Protein AF-0000000084526657 (afdb_homodimer)

Structure (mmCIF, N/CA/C/O backbone):
data_AF-0000000084526657-model_v1
#
loop_
_entity.id
_entity.type
_entity.pdbx_description
1 polymer 'Membrane-bound lysozyme-inhibitor of c-type lysozyme'
#
loop_
_atom_site.group_PDB
_atom_site.id
_atom_site.type_symbol
_atom_site.label_atom_id
_atom_site.label_alt_id
_atom_site.label_comp_id
_atom_site.label_asym_id
_atom_site.label_entity_id
_atom_site.label_seq_id
_atom_site.pdbx_PDB_ins_code
_atom_site.Cartn_x
_atom_site.Cartn_y
_atom_site.Cartn_z
_atom_site.occupancy
_atom_site.B_iso_or_equiv
_atom_site.auth_seq_id
_atom_site.auth_comp_id
_atom_site.auth_asym_id
_atom_site.auth_atom_id
_atom_site.pdbx_PDB_model_num
ATOM 1 N N . MET A 1 1 ? -8.375 105.25 64.312 1 36.25 1 MET A N 1
ATOM 2 C CA . MET A 1 1 ? -9.258 104.75 63.312 1 36.25 1 MET A CA 1
ATOM 3 C C . MET A 1 1 ? -8.703 103.438 62.688 1 36.25 1 MET A C 1
ATOM 5 O O . MET A 1 1 ? -7.75 103.5 61.938 1 36.25 1 MET A O 1
ATOM 9 N N . THR A 1 2 ? -8.5 102.438 63.562 1 48.09 2 THR A N 1
ATOM 10 C CA . THR A 1 2 ? -7.922 101.125 63.344 1 48.09 2 THR A CA 1
ATOM 11 C C . THR A 1 2 ? -8.727 100.375 62.312 1 48.09 2 THR A C 1
ATOM 13 O O . THR A 1 2 ? -9.953 100.312 62.344 1 48.09 2 THR A O 1
ATOM 16 N N . PRO A 1 3 ? -8.258 100.375 60.938 1 47.69 3 PRO A N 1
ATOM 17 C CA . PRO A 1 3 ? -8.953 99.812 59.812 1 47.69 3 PRO A CA 1
ATOM 18 C C . PRO A 1 3 ? -9.375 98.312 60.031 1 47.69 3 PRO A C 1
ATOM 20 O O . PRO A 1 3 ? -8.609 97.562 60.594 1 47.69 3 PRO A O 1
ATOM 23 N N . VAL A 1 4 ? -10.68 98.188 60.406 1 45.31 4 VAL A N 1
ATOM 24 C CA . VAL A 1 4 ? -11.359 96.875 60.625 1 45.31 4 VAL A CA 1
ATOM 25 C C . VAL A 1 4 ? -11.117 96 59.438 1 45.31 4 VAL A C 1
ATOM 27 O O . VAL A 1 4 ? -10.797 96.438 58.344 1 45.31 4 VAL A O 1
ATOM 30 N N . THR A 1 5 ? -11.438 94.688 59.594 1 43.91 5 THR A N 1
ATOM 31 C CA . THR A 1 5 ? -11.203 93.312 59.375 1 43.91 5 THR A CA 1
ATOM 32 C C . THR A 1 5 ? -11.906 92.812 58.125 1 43.91 5 THR A C 1
ATOM 34 O O . THR A 1 5 ? -11.93 91.625 57.812 1 43.91 5 THR A O 1
ATOM 37 N N . THR A 1 6 ? -12.344 93.75 57.125 1 45.47 6 THR A N 1
ATOM 38 C CA . THR A 1 6 ? -13.414 93 56.438 1 45.47 6 THR A CA 1
ATOM 39 C C . THR A 1 6 ? -12.867 91.812 55.688 1 45.47 6 THR A C 1
ATOM 41 O O . THR A 1 6 ? -12.008 91.938 54.812 1 45.47 6 THR A O 1
ATOM 44 N N . SER A 1 7 ? -12.758 90.625 56.375 1 41.41 7 SER A N 1
ATOM 45 C CA . SER A 1 7 ? -12.242 89.312 55.812 1 41.41 7 SER A CA 1
ATOM 46 C C . SER A 1 7 ? -13.141 88.812 54.688 1 41.41 7 SER A C 1
ATOM 48 O O . SER A 1 7 ? -14.328 88.562 54.906 1 41.41 7 SER A O 1
ATOM 50 N N . THR A 1 8 ? -12.93 89.375 53.469 1 39.84 8 THR A N 1
ATOM 51 C CA . THR A 1 8 ? -13.734 89 52.312 1 39.84 8 THR A CA 1
ATOM 52 C C . THR A 1 8 ? -13.703 87.5 52.094 1 39.84 8 THR A C 1
ATOM 54 O O . THR A 1 8 ? -12.633 86.938 51.938 1 39.84 8 THR A O 1
ATOM 57 N N . LEU A 1 9 ? -14.711 86.812 52.625 1 39.19 9 LEU A N 1
ATOM 58 C CA . LEU A 1 9 ? -14.945 85.375 52.5 1 39.19 9 LEU A CA 1
ATOM 59 C C . LEU A 1 9 ? -15.078 84.938 51.031 1 39.19 9 LEU A C 1
ATOM 61 O O . LEU A 1 9 ? -15.992 85.438 50.344 1 39.19 9 LEU A O 1
ATOM 65 N N . ALA A 1 10 ? -13.898 84.75 50.312 1 39.25 10 ALA A N 1
ATOM 66 C CA . ALA A 1 10 ? -13.859 84.312 48.938 1 39.25 10 ALA A CA 1
ATOM 67 C C . ALA A 1 10 ? -14.719 83.062 48.719 1 39.25 10 ALA A C 1
ATOM 69 O O . ALA A 1 10 ? -14.578 82.062 49.438 1 39.25 10 ALA A O 1
ATOM 70 N N . VAL A 1 11 ? -15.992 83.188 48.219 1 36.19 11 VAL A N 1
ATOM 71 C CA . VAL A 1 11 ? -16.984 82.188 47.844 1 36.19 11 VAL A CA 1
ATOM 72 C C . VAL A 1 11 ? -16.391 81.25 46.781 1 36.19 11 VAL A C 1
ATOM 74 O O . VAL A 1 11 ? -15.984 81.75 45.719 1 36.19 11 VAL A O 1
ATOM 77 N N . LEU A 1 12 ? -15.711 80.125 47.188 1 38.44 12 LEU A N 1
ATOM 78 C CA . LEU A 1 12 ? -15.148 79.125 46.344 1 38.44 12 LEU A CA 1
ATOM 79 C C . LEU A 1 12 ? -16.234 78.375 45.562 1 38.44 12 LEU A C 1
ATOM 81 O O . LEU A 1 12 ? -17.141 77.812 46.125 1 38.44 12 LEU A O 1
ATOM 85 N N . SER A 1 13 ? -16.75 79 44.438 1 33.78 13 SER A N 1
ATOM 86 C CA . SER A 1 13 ? -17.75 78.375 43.594 1 33.78 13 SER A CA 1
ATOM 87 C C . SER A 1 13 ? -17.281 77 43.125 1 33.78 13 SER A C 1
ATOM 89 O O . SER A 1 13 ? -16.219 76.875 42.5 1 33.78 13 SER A O 1
ATOM 91 N N . LEU A 1 14 ? -17.656 75.938 43.844 1 36.03 14 LEU A N 1
ATOM 92 C CA . LEU A 1 14 ? -17.438 74.5 43.531 1 36.03 14 LEU A CA 1
ATOM 93 C C . LEU A 1 14 ? -18.156 74.125 42.25 1 36.03 14 LEU A C 1
ATOM 95 O O . LEU A 1 14 ? -19.391 74.062 42.219 1 36.03 14 LEU A O 1
ATOM 99 N N . LEU A 1 15 ? -17.891 74.812 41.062 1 35.28 15 LEU A N 1
ATOM 100 C CA . LEU A 1 15 ? -18.609 74.375 39.875 1 35.28 15 LEU A CA 1
ATOM 101 C C . LEU A 1 15 ? -18.438 72.875 39.656 1 35.28 15 LEU A C 1
ATOM 103 O O . LEU A 1 15 ? -17.312 72.375 39.594 1 35.28 15 LEU A O 1
ATOM 107 N N . GLY A 1 16 ? -19.359 72 40.125 1 33.03 16 GLY A N 1
ATOM 108 C CA . GLY A 1 16 ? -19.5 70.562 39.969 1 33.03 16 GLY A CA 1
ATOM 109 C C . GLY A 1 16 ? -19.578 70.125 38.531 1 33.03 16 GLY A C 1
ATOM 110 O O . GLY A 1 16 ? -20.516 70.438 37.812 1 33.03 16 GLY A O 1
ATOM 111 N N . ALA A 1 17 ? -18.531 70.312 37.656 1 35.41 17 ALA A N 1
ATOM 112 C CA . ALA A 1 17 ? -18.578 69.812 36.281 1 35.41 17 ALA A CA 1
ATOM 113 C C . ALA A 1 17 ? -19 68.375 36.219 1 35.41 17 ALA A C 1
ATOM 115 O O . ALA A 1 17 ? -18.469 67.5 36.938 1 35.41 17 ALA A O 1
ATOM 116 N N . CYS A 1 18 ? -20.328 68.062 35.969 1 31.95 18 CYS A N 1
ATOM 117 C CA . CYS A 1 18 ? -20.953 66.812 35.719 1 31.95 18 CYS A CA 1
ATOM 118 C C . CYS A 1 18 ? -20.172 66 34.656 1 31.95 18 CYS A C 1
ATOM 120 O O . CYS A 1 18 ? -20.031 66.5 33.531 1 31.95 18 CYS A O 1
ATOM 122 N N . ALA A 1 19 ? -19.109 65.375 35.031 1 36.28 19 ALA A N 1
ATOM 123 C CA . ALA A 1 19 ? -18.328 64.5 34.156 1 36.28 19 ALA A CA 1
ATOM 124 C C . ALA A 1 19 ? -19.234 63.531 33.406 1 36.28 19 ALA A C 1
ATOM 126 O O . ALA A 1 19 ? -20.062 62.844 34.031 1 36.28 19 ALA A O 1
ATOM 127 N N . ALA A 1 20 ? -19.781 63.906 32.219 1 40.47 20 ALA A N 1
ATOM 128 C CA . ALA A 1 20 ? -20.516 63 31.359 1 40.47 20 ALA A CA 1
ATOM 129 C C . ALA A 1 20 ? -19.875 61.625 31.359 1 40.47 20 ALA A C 1
ATOM 131 O O . ALA A 1 20 ? -18.656 61.5 31.484 1 40.47 20 ALA A O 1
ATOM 132 N N . PRO A 1 21 ? -20.688 60.531 31.734 1 36.69 21 PRO A N 1
ATOM 133 C CA . PRO A 1 21 ? -20.203 59.156 31.734 1 36.69 21 PRO A CA 1
ATOM 134 C C . PRO A 1 21 ? -19.562 58.75 30.406 1 36.69 21 PRO A C 1
ATOM 136 O O . PRO A 1 21 ? -20.031 59.156 29.344 1 36.69 21 PRO A O 1
ATOM 139 N N . ALA A 1 22 ? -18.234 58.781 30.297 1 39.44 22 ALA A N 1
ATOM 140 C CA . ALA A 1 22 ? -17.516 58.219 29.156 1 39.44 22 ALA A CA 1
ATOM 141 C C . ALA A 1 22 ? -18.156 56.938 28.656 1 39.44 22 ALA A C 1
ATOM 143 O O . ALA A 1 22 ? -18.672 56.156 29.453 1 39.44 22 ALA A O 1
ATOM 144 N N . THR A 1 23 ? -18.797 57 27.453 1 39.91 23 THR A N 1
ATOM 145 C CA . THR A 1 23 ? -19.266 55.875 26.672 1 39.91 23 THR A CA 1
ATOM 146 C C . THR A 1 23 ? -18.297 54.688 26.812 1 39.91 23 THR A C 1
ATOM 148 O O . THR A 1 23 ? -17.094 54.875 26.875 1 39.91 23 THR A O 1
ATOM 151 N N . VAL A 1 24 ? -18.75 53.625 27.547 1 38.34 24 VAL A N 1
ATOM 152 C CA . VAL A 1 24 ? -18.109 52.312 27.641 1 38.34 24 VAL A CA 1
ATOM 153 C C . VAL A 1 24 ? -17.625 51.875 26.266 1 38.34 24 VAL A C 1
ATOM 155 O O . VAL A 1 24 ? -18.344 52.031 25.266 1 38.34 24 VAL A O 1
ATOM 158 N N . PRO A 1 25 ? -16.281 52.125 25.906 1 36.59 25 PRO A N 1
ATOM 159 C CA . PRO A 1 25 ? -15.859 51.438 24.672 1 36.59 25 PRO A CA 1
ATOM 160 C C . PRO A 1 25 ? -16.531 50.094 24.469 1 36.59 25 PRO A C 1
ATOM 162 O O . PRO A 1 25 ? -16.922 49.438 25.453 1 36.59 25 PRO A O 1
ATOM 165 N N . ASP A 1 26 ? -17.344 49.875 23.406 1 36.94 26 ASP A N 1
ATOM 166 C CA . ASP A 1 26 ? -17.734 48.594 22.875 1 36.94 26 ASP A CA 1
ATOM 167 C C . ASP A 1 26 ? -16.641 47.531 23.125 1 36.94 26 ASP A C 1
ATOM 169 O O . ASP A 1 26 ? -15.477 47.75 22.781 1 36.94 26 ASP A O 1
ATOM 173 N N . THR A 1 27 ? -16.641 46.844 24.234 1 34.56 27 THR A N 1
ATOM 174 C CA . THR A 1 27 ? -15.859 45.656 24.453 1 34.56 27 THR A CA 1
ATOM 175 C C . THR A 1 27 ? -15.688 44.875 23.156 1 34.56 27 THR A C 1
ATOM 177 O O . THR A 1 27 ? -16.656 44.344 22.609 1 34.56 27 THR A O 1
ATOM 180 N N . ALA A 1 28 ? -14.789 45.281 22.188 1 36.22 28 ALA A N 1
ATOM 181 C CA . ALA A 1 28 ? -14.312 44.344 21.172 1 36.22 28 ALA A CA 1
ATOM 182 C C . ALA A 1 28 ? -14.32 42.906 21.719 1 36.22 28 ALA A C 1
ATOM 184 O O . ALA A 1 28 ? -13.773 42.656 22.781 1 36.22 28 ALA A O 1
ATOM 185 N N . GLN A 1 29 ? -15.508 42.281 21.703 1 37.97 29 GLN A N 1
ATOM 186 C CA . GLN A 1 29 ? -15.461 40.844 21.938 1 37.97 29 GLN A CA 1
ATOM 187 C C . GLN A 1 29 ? -14.086 40.281 21.594 1 37.97 29 GLN A C 1
ATOM 189 O O . GLN A 1 29 ? -13.477 40.688 20.594 1 37.97 29 GLN A O 1
ATOM 194 N N . PRO A 1 30 ? -13.258 39.938 22.562 1 34.09 30 PRO A N 1
ATOM 195 C CA . PRO A 1 30 ? -12.086 39.188 22.109 1 34.09 30 PRO A CA 1
ATOM 196 C C . PRO A 1 30 ? -12.359 38.344 20.844 1 34.09 30 PRO A C 1
ATOM 198 O O . PRO A 1 30 ? -13.414 37.719 20.734 1 34.09 30 PRO A O 1
ATOM 201 N N . GLU A 1 31 ? -12.117 38.875 19.609 1 36.19 31 GLU A N 1
ATOM 202 C CA . GLU A 1 31 ? -12.031 37.875 18.562 1 36.19 31 GLU A CA 1
ATOM 203 C C . GLU A 1 31 ? -11.727 36.469 19.156 1 36.19 31 GLU A C 1
ATOM 205 O O . GLU A 1 31 ? -10.703 36.281 19.812 1 36.19 31 GLU A O 1
ATOM 210 N N . ALA A 1 32 ? -12.609 35.906 19.922 1 36.97 32 ALA A N 1
ATOM 211 C CA . ALA A 1 32 ? -12.484 34.5 20.25 1 36.97 32 ALA A CA 1
ATOM 212 C C . ALA A 1 32 ? -11.406 33.812 19.406 1 36.97 32 ALA A C 1
ATOM 214 O O . ALA A 1 32 ? -11.344 34.031 18.188 1 36.97 32 ALA A O 1
ATOM 215 N N . ALA A 1 33 ? -10.242 33.719 19.875 1 39.03 33 ALA A N 1
ATOM 216 C CA . ALA A 1 33 ? -9.188 32.844 19.375 1 39.03 33 ALA A CA 1
ATOM 217 C C . ALA A 1 33 ? -9.773 31.719 18.531 1 39.03 33 ALA A C 1
ATOM 219 O O . ALA A 1 33 ? -10.453 30.828 19.047 1 39.03 33 ALA A O 1
ATOM 220 N N . ARG A 1 34 ? -10.477 32.094 17.531 1 42.66 34 ARG A N 1
ATOM 221 C CA . ARG A 1 34 ? -10.641 30.969 16.625 1 42.66 34 ARG A CA 1
ATOM 222 C C . ARG A 1 34 ? -9.609 29.875 16.906 1 42.66 34 ARG A C 1
ATOM 224 O O . ARG A 1 34 ? -8.406 30.125 16.812 1 42.66 34 ARG A O 1
ATOM 231 N N . ALA A 1 35 ? -9.633 29.156 17.891 1 40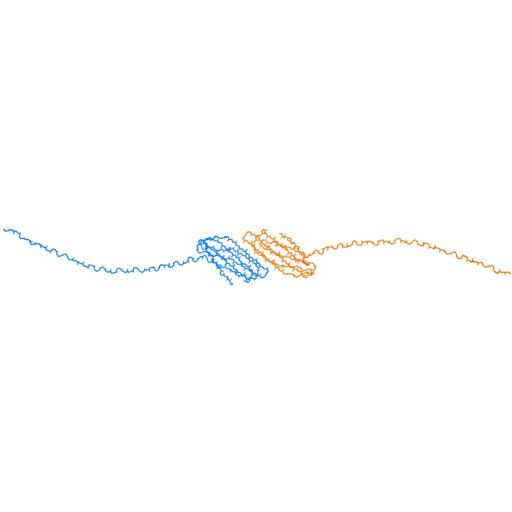.62 35 ALA A N 1
ATOM 232 C CA . ALA A 1 35 ? -8.828 27.953 18.094 1 40.62 35 ALA A CA 1
ATOM 233 C C . ALA A 1 35 ? -8.055 27.578 16.844 1 40.62 35 ALA A C 1
ATOM 235 O O . ALA A 1 35 ? -8.633 27.516 15.75 1 40.62 35 ALA A O 1
ATOM 236 N N . ALA A 1 36 ? -6.836 28.062 16.562 1 44.31 36 ALA A N 1
ATOM 237 C CA . ALA A 1 36 ? -5.91 27.797 15.461 1 44.31 36 ALA A CA 1
ATOM 238 C C . ALA A 1 36 ? -6.301 26.531 14.703 1 44.31 36 ALA A C 1
ATOM 240 O O . ALA A 1 36 ? -6.172 25.422 15.227 1 44.31 36 ALA A O 1
ATOM 241 N N . ILE A 1 37 ? -7.449 26.453 14.062 1 51.44 37 ILE A N 1
ATOM 242 C CA . ILE A 1 37 ? -7.852 25.312 13.25 1 51.44 37 ILE A CA 1
ATOM 243 C C . ILE A 1 37 ? -6.625 24.719 12.562 1 51.44 37 ILE A C 1
ATOM 245 O O . ILE A 1 37 ? -5.973 25.375 11.758 1 51.44 37 ILE A O 1
ATOM 249 N N . GLY A 1 38 ? -5.77 23.984 13.367 1 63.34 38 GLY A N 1
ATOM 250 C CA . GLY A 1 38 ? -4.691 23.25 12.719 1 63.34 38 GLY A CA 1
ATOM 251 C C . GLY A 1 38 ? -4.934 23.016 11.242 1 63.34 38 GLY A C 1
ATOM 252 O O . GLY A 1 38 ? -5.957 23.422 10.703 1 63.34 38 GLY A O 1
ATOM 253 N N . PRO A 1 39 ? -3.934 22.844 10.531 1 71.94 39 PRO A N 1
ATOM 254 C CA . PRO A 1 39 ? -4.105 22.531 9.109 1 71.94 39 PRO A CA 1
ATOM 255 C C . PRO A 1 39 ? -5.324 21.656 8.852 1 71.94 39 PRO A C 1
ATOM 257 O O . PRO A 1 39 ? -5.707 20.844 9.703 1 71.94 39 PRO A O 1
ATOM 260 N N . ASP A 1 40 ? -5.953 22.062 7.777 1 91 40 ASP A N 1
ATOM 261 C CA . ASP A 1 40 ? -6.992 21.156 7.305 1 91 40 ASP A CA 1
ATOM 262 C C . ASP A 1 40 ? -6.387 19.875 6.711 1 91 40 ASP A C 1
ATOM 264 O O . ASP A 1 40 ? -5.34 19.938 6.062 1 91 40 ASP A O 1
ATOM 268 N N . CYS A 1 41 ? -6.836 18.734 7.105 1 97.38 41 CYS A N 1
ATOM 269 C CA . CYS A 1 41 ? -6.402 17.484 6.504 1 97.38 41 CYS A CA 1
ATOM 270 C C . CYS A 1 41 ? -7.594 16.688 5.988 1 97.38 41 CYS A C 1
ATOM 272 O O . CYS A 1 41 ? -8.727 16.875 6.445 1 97.38 41 CYS A O 1
ATOM 274 N N . ARG A 1 42 ? -7.312 15.844 4.934 1 98 42 ARG A N 1
ATOM 275 C CA . ARG A 1 42 ? -8.344 14.953 4.402 1 98 42 ARG A CA 1
ATOM 276 C C . ARG A 1 42 ? -7.719 13.766 3.682 1 98 42 ARG A C 1
ATOM 278 O O . ARG A 1 42 ? -6.594 13.852 3.188 1 9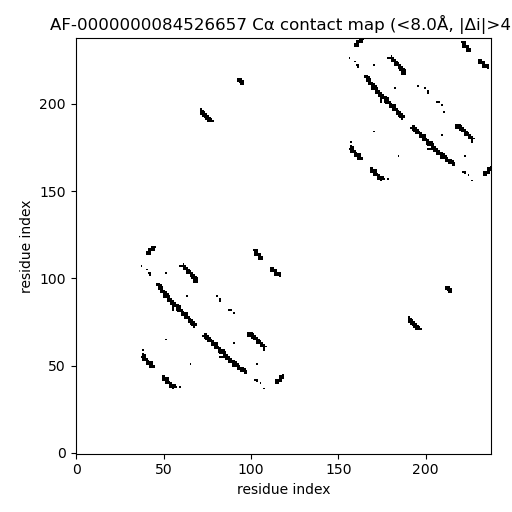8 42 ARG A O 1
ATOM 285 N N . LEU A 1 43 ? -8.453 12.742 3.672 1 97.69 43 LEU A N 1
ATOM 286 C CA . LEU A 1 43 ? -8.188 11.562 2.85 1 97.69 43 LEU A CA 1
ATOM 287 C C . LEU A 1 43 ? -9.172 11.477 1.692 1 97.69 43 LEU A C 1
ATOM 289 O O . LEU A 1 43 ? -10.375 11.297 1.91 1 97.69 43 LEU A O 1
ATOM 293 N N . GLU A 1 44 ? -8.633 11.656 0.47 1 97.06 44 GLU A N 1
ATOM 294 C CA . GLU A 1 44 ? -9.477 11.609 -0.715 1 97.06 44 GLU A CA 1
ATOM 295 C C . GLU A 1 44 ? -9.461 10.227 -1.356 1 97.06 44 GLU A C 1
ATOM 297 O O . GLU A 1 44 ? -8.414 9.586 -1.437 1 97.06 44 GLU A O 1
ATOM 302 N N . ARG A 1 45 ? -10.641 9.844 -1.796 1 95.5 45 ARG A N 1
ATOM 303 C CA . ARG A 1 45 ? -10.758 8.594 -2.543 1 95.5 45 ARG A CA 1
ATOM 304 C C . ARG A 1 45 ? -11.266 8.852 -3.957 1 95.5 45 ARG A C 1
ATOM 306 O O . ARG A 1 45 ? -12.289 9.508 -4.145 1 95.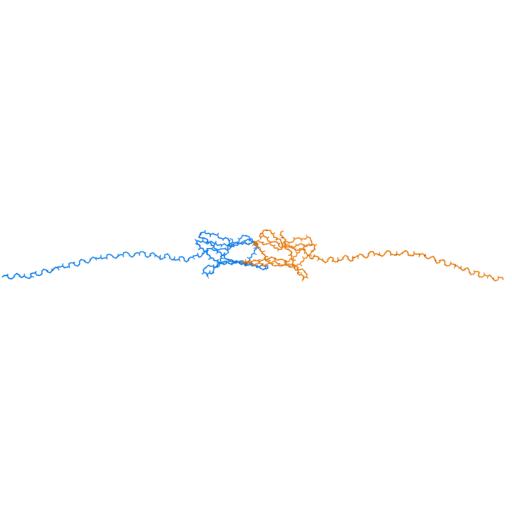5 45 ARG A O 1
ATOM 313 N N . ASP A 1 46 ? -10.57 8.398 -4.902 1 93.56 46 ASP A N 1
ATOM 314 C CA . ASP A 1 46 ? -10.969 8.367 -6.305 1 93.56 46 ASP A CA 1
ATOM 315 C C . ASP A 1 46 ? -10.766 6.977 -6.902 1 93.56 46 ASP A C 1
ATOM 317 O O . ASP A 1 46 ? -9.641 6.613 -7.266 1 93.56 46 ASP A O 1
ATOM 321 N N . GLY A 1 47 ? -11.914 6.305 -7.008 1 91.06 47 GLY A N 1
ATOM 322 C CA . GLY A 1 47 ? -11.773 4.902 -7.371 1 91.06 47 GLY A CA 1
ATOM 323 C C . GLY A 1 47 ? -10.906 4.121 -6.402 1 91.06 47 GLY A C 1
ATOM 324 O O . GLY A 1 47 ? -11.156 4.125 -5.195 1 91.06 47 GLY A O 1
ATOM 325 N N . GLY A 1 48 ? -9.773 3.51 -6.82 1 89.94 48 GLY A N 1
ATOM 326 C CA . GLY A 1 48 ? -8.875 2.742 -5.973 1 89.94 48 GLY A CA 1
ATOM 327 C C . GLY A 1 48 ? -7.684 3.543 -5.484 1 89.94 48 GLY A C 1
ATOM 328 O O . GLY A 1 48 ? -6.809 3.01 -4.797 1 89.94 48 GLY A O 1
ATOM 329 N N . THR A 1 49 ? -7.723 4.859 -5.859 1 94 49 THR A N 1
ATOM 330 C CA . THR A 1 49 ? -6.613 5.734 -5.492 1 94 49 THR A CA 1
ATOM 331 C C . THR A 1 49 ? -6.945 6.523 -4.23 1 94 49 THR A C 1
ATOM 333 O O . THR A 1 49 ? -8.023 7.105 -4.121 1 94 49 THR A O 1
ATOM 336 N N . TRP A 1 50 ? -6.039 6.488 -3.301 1 94.75 50 TRP A N 1
ATOM 337 C CA . TRP A 1 50 ? -6.141 7.219 -2.041 1 94.75 50 TRP A CA 1
ATOM 338 C C . TRP A 1 50 ? -5.082 8.312 -1.959 1 94.75 50 TRP A C 1
ATOM 340 O O . TRP A 1 50 ? -3.908 8.078 -2.258 1 94.75 50 TRP A O 1
ATOM 350 N N . ARG A 1 51 ? -5.555 9.562 -1.522 1 96.69 51 ARG A N 1
ATOM 351 C CA . ARG A 1 51 ? -4.648 10.695 -1.382 1 96.69 51 ARG A CA 1
ATOM 352 C C . ARG A 1 51 ? -4.758 11.32 0.006 1 96.69 51 ARG A C 1
ATOM 354 O O . ARG A 1 51 ? -5.848 11.711 0.43 1 96.69 51 ARG A O 1
ATOM 361 N N . ALA A 1 52 ? -3.654 11.328 0.713 1 97.5 52 ALA A N 1
ATOM 362 C CA . ALA A 1 52 ? -3.541 12.031 1.988 1 97.5 52 ALA A CA 1
ATOM 363 C C . ALA A 1 52 ? -3.121 13.484 1.779 1 97.5 52 ALA A C 1
ATOM 365 O O . ALA A 1 52 ? -2.025 13.75 1.282 1 97.5 52 ALA A O 1
ATOM 366 N N . ILE A 1 53 ? -3.992 14.367 2.209 1 98.06 53 ILE A N 1
ATOM 367 C CA . ILE A 1 53 ? -3.791 15.773 1.871 1 98.06 53 ILE A CA 1
ATOM 368 C C . ILE A 1 53 ? -3.82 16.625 3.143 1 98.06 53 ILE A C 1
ATOM 370 O O . ILE A 1 53 ? -4.656 16.406 4.023 1 98.06 53 ILE A O 1
ATOM 374 N N . VAL A 1 54 ? -2.918 17.531 3.236 1 97.31 54 VAL A N 1
ATOM 375 C CA . VAL A 1 54 ? -2.934 18.562 4.273 1 97.31 54 VAL A CA 1
ATOM 376 C C . VAL A 1 54 ? -2.939 19.938 3.629 1 97.31 54 VAL A C 1
ATOM 378 O O . VAL A 1 54 ? -2.156 20.219 2.717 1 97.31 54 VAL A O 1
ATOM 381 N N . ALA A 1 55 ? -3.805 20.766 4.07 1 97.12 55 ALA A N 1
ATOM 382 C CA . ALA A 1 55 ? -3.848 22.188 3.697 1 97.12 55 ALA A CA 1
ATOM 383 C C . ALA A 1 55 ? -3.52 23.078 4.891 1 97.12 55 ALA A C 1
ATOM 385 O O . ALA A 1 55 ? -4.223 23.047 5.902 1 97.12 55 ALA A O 1
ATOM 386 N N . ALA A 1 56 ? -2.453 23.828 4.656 1 95.88 56 ALA A N 1
ATOM 387 C CA . ALA A 1 56 ? -1.987 24.641 5.773 1 95.88 56 ALA A CA 1
ATOM 388 C C . ALA A 1 56 ? -2.348 26.109 5.574 1 95.88 56 ALA A C 1
ATOM 390 O O . ALA A 1 56 ? -1.936 26.734 4.586 1 95.88 56 ALA A O 1
ATOM 391 N N . ASP A 1 57 ? -3.088 26.672 6.465 1 93.56 57 ASP A N 1
ATOM 392 C CA . ASP A 1 57 ? -3.373 28.094 6.441 1 93.56 57 ASP A CA 1
ATOM 393 C C . ASP A 1 57 ? -2.189 28.906 6.973 1 93.56 57 ASP A C 1
ATOM 395 O O . ASP A 1 57 ? -2.006 30.062 6.602 1 93.56 57 ASP A O 1
ATOM 399 N N . ALA A 1 58 ? -1.403 28.344 7.777 1 94.69 58 ALA A N 1
ATOM 400 C CA . ALA A 1 58 ? -0.168 28.875 8.344 1 94.69 58 ALA A CA 1
ATOM 401 C C . ALA A 1 58 ? 0.956 27.844 8.281 1 94.69 58 ALA A C 1
ATOM 403 O O . ALA A 1 58 ? 0.701 26.641 8.117 1 94.69 58 ALA A O 1
ATOM 404 N N . ALA A 1 59 ? 2.225 28.406 8.32 1 95.88 59 ALA A N 1
ATOM 405 C CA . ALA A 1 59 ? 3.355 27.484 8.352 1 95.88 59 ALA A CA 1
ATOM 406 C C . ALA A 1 59 ? 3.203 26.469 9.484 1 95.88 59 ALA A C 1
ATOM 408 O O . ALA A 1 59 ? 2.891 26.844 10.617 1 95.88 59 ALA A O 1
ATOM 409 N N . VAL A 1 60 ? 3.406 25.234 9.133 1 95.62 60 VAL A N 1
ATOM 410 C CA . VAL A 1 60 ? 3.193 24.188 10.133 1 95.62 60 VAL A CA 1
ATOM 411 C C . VAL A 1 60 ? 4.078 22.984 9.82 1 95.62 60 VAL A C 1
ATOM 413 O O . VAL A 1 60 ? 4.367 22.703 8.656 1 95.62 60 VAL A O 1
ATOM 416 N N . SER A 1 61 ? 4.582 22.344 10.82 1 96.81 61 SER A N 1
ATOM 417 C CA . SER A 1 61 ? 5.281 21.062 10.734 1 96.81 61 SER A CA 1
ATOM 418 C C . SER A 1 61 ? 4.645 20.031 11.664 1 96.81 61 SER A C 1
ATOM 420 O O . SER A 1 61 ? 4.141 20.375 12.734 1 96.81 61 SER A O 1
ATOM 422 N N . GLY A 1 62 ? 4.656 18.828 11.195 1 97.19 62 GLY A N 1
ATOM 423 C CA . GLY A 1 62 ? 4.094 17.734 11.969 1 97.19 62 GLY A CA 1
ATOM 424 C C . GLY A 1 62 ? 4.383 16.375 11.367 1 97.19 62 GLY A C 1
ATOM 425 O O . GLY A 1 62 ? 5.395 16.188 10.68 1 97.19 62 GLY A O 1
ATOM 426 N N . SER A 1 63 ? 3.625 15.445 11.789 1 98.19 63 SER A N 1
ATOM 427 C CA . SER A 1 63 ? 3.707 14.094 11.242 1 98.19 63 SER A CA 1
ATOM 428 C C . SER A 1 63 ? 2.33 13.57 10.844 1 98.19 63 SER A C 1
ATOM 430 O O . SER A 1 63 ? 1.309 14.102 11.289 1 98.19 63 SER A O 1
ATOM 432 N N . TYR A 1 64 ? 2.357 12.641 9.93 1 98.06 64 TYR A N 1
ATOM 433 C CA . TYR A 1 64 ? 1.108 12.008 9.523 1 98.06 64 TYR A CA 1
ATOM 434 C C . TYR A 1 64 ? 1.199 10.492 9.664 1 98.06 64 TYR A C 1
ATOM 436 O O . TYR A 1 64 ? 2.295 9.938 9.766 1 98.06 64 TYR A O 1
ATOM 444 N N . ALA A 1 65 ? 0.06 9.836 9.719 1 98.5 65 ALA A N 1
ATOM 445 C CA . ALA A 1 65 ? -0.103 8.391 9.633 1 98.5 65 ALA A CA 1
ATOM 446 C C . ALA A 1 65 ? -1.295 8.023 8.75 1 98.5 65 ALA A C 1
ATOM 448 O O . ALA A 1 65 ? -2.422 8.453 9.016 1 98.5 65 ALA A O 1
ATOM 449 N N . LEU A 1 66 ? -0.988 7.371 7.672 1 97.88 66 LEU A N 1
ATOM 450 C CA . LEU A 1 66 ? -1.994 6.809 6.781 1 97.88 66 LEU A CA 1
ATOM 451 C C . LEU A 1 66 ? -2.115 5.301 6.98 1 97.88 66 LEU A C 1
ATOM 453 O O . LEU A 1 66 ? -1.119 4.578 6.902 1 97.88 66 LEU A O 1
ATOM 457 N N . ASP A 1 67 ? -3.287 4.855 7.238 1 98.31 67 ASP A N 1
ATOM 458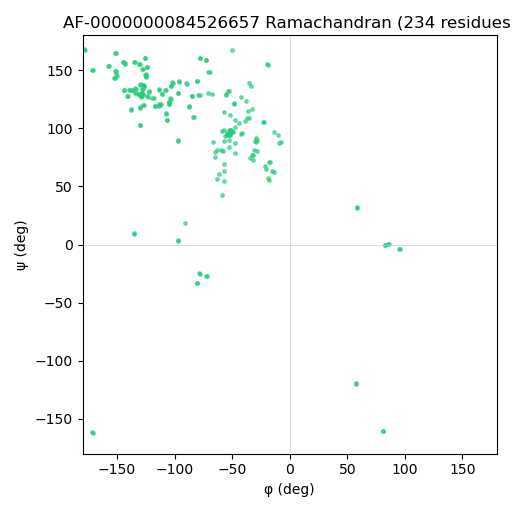 C CA . ASP A 1 67 ? -3.578 3.432 7.387 1 98.31 67 ASP A CA 1
ATOM 459 C C . ASP A 1 67 ? -4.668 2.99 6.414 1 98.31 67 ASP A C 1
ATOM 461 O O . ASP A 1 67 ? -5.734 3.609 6.344 1 98.31 67 ASP A O 1
ATOM 465 N N . LEU A 1 68 ? -4.375 1.914 5.625 1 97.44 68 LEU A N 1
ATOM 466 C CA . LEU A 1 68 ? -5.336 1.282 4.727 1 97.44 68 LEU A CA 1
ATOM 467 C C . LEU A 1 68 ? -5.402 -0.221 4.977 1 97.44 68 LEU A C 1
ATOM 469 O O . LEU A 1 68 ? -4.371 -0.894 5.02 1 97.44 68 LEU A O 1
ATOM 473 N N . SER A 1 69 ? -6.66 -0.684 5.141 1 97.44 69 SER A N 1
ATOM 474 C CA . SER A 1 69 ? -6.742 -2.113 5.422 1 97.44 69 SER A CA 1
ATOM 475 C C . SER A 1 69 ? -8.047 -2.705 4.902 1 97.44 69 SER A C 1
ATOM 477 O O . SER A 1 69 ? -9.078 -2.023 4.875 1 97.44 69 SER A O 1
ATOM 479 N N . ARG A 1 70 ? -8.055 -3.912 4.461 1 96.06 70 ARG A N 1
ATOM 480 C CA . ARG A 1 70 ? -9.133 -4.848 4.172 1 96.06 70 ARG A CA 1
ATOM 481 C C . ARG A 1 70 ? -8.672 -6.289 4.336 1 96.06 70 ARG A C 1
ATOM 483 O O . ARG A 1 70 ? -7.48 -6.547 4.523 1 96.06 70 ARG A O 1
ATOM 490 N N . PRO A 1 71 ? -9.625 -7.191 4.402 1 95.88 71 PRO A N 1
ATOM 491 C CA . PRO A 1 71 ? -9.148 -8.578 4.402 1 95.88 71 PRO A CA 1
ATOM 492 C C . PRO A 1 71 ? -8.125 -8.844 3.297 1 95.88 71 PRO A C 1
ATOM 494 O O . PRO A 1 71 ? -8.367 -8.5 2.137 1 95.88 71 PRO A O 1
ATOM 497 N N . GLY A 1 72 ? -6.941 -9.25 3.6 1 96.25 72 GLY A N 1
ATOM 498 C CA . GLY A 1 72 ? -5.906 -9.609 2.639 1 96.25 72 GLY A CA 1
ATOM 499 C C . GLY A 1 72 ? -4.953 -8.469 2.344 1 96.25 72 GLY A C 1
ATOM 500 O O . GLY A 1 72 ? -3.992 -8.633 1.587 1 96.25 72 GLY A O 1
ATOM 501 N N . LEU A 1 73 ? -5.211 -7.301 2.92 1 96.69 73 LEU A N 1
ATOM 502 C CA . LEU A 1 73 ? -4.332 -6.16 2.68 1 96.69 73 LEU A CA 1
ATOM 503 C C . LEU A 1 73 ? -4.188 -5.309 3.936 1 96.69 73 LEU A C 1
ATOM 505 O O . LEU A 1 73 ? -5.172 -5.035 4.621 1 96.69 73 LEU A O 1
ATOM 509 N N . SER A 1 74 ? -2.98 -4.953 4.273 1 97.44 74 SER A N 1
ATOM 510 C CA . SER A 1 74 ? -2.664 -3.934 5.27 1 97.44 74 SER A CA 1
ATOM 511 C C . SER A 1 74 ? -1.542 -3.02 4.789 1 97.44 74 SER A C 1
ATOM 513 O O . SER A 1 74 ? -0.541 -3.49 4.242 1 97.44 74 SER A O 1
ATOM 515 N N . MET A 1 75 ? -1.812 -1.737 4.961 1 97.44 75 MET A N 1
ATOM 516 C CA . MET A 1 75 ? -0.802 -0.748 4.602 1 97.44 75 MET A CA 1
ATOM 517 C C . MET A 1 75 ? -0.735 0.367 5.641 1 97.44 75 MET A C 1
ATOM 519 O O . MET A 1 75 ? -1.768 0.897 6.055 1 97.44 75 MET A O 1
ATOM 523 N N . ARG A 1 76 ? 0.485 0.662 6.008 1 97.81 76 ARG A N 1
ATOM 524 C CA . ARG A 1 76 ? 0.752 1.819 6.855 1 97.81 76 ARG A CA 1
ATOM 525 C C . ARG A 1 76 ? 1.852 2.693 6.262 1 97.81 76 ARG A C 1
ATOM 527 O O . ARG A 1 76 ? 2.904 2.189 5.863 1 97.81 76 ARG A O 1
ATOM 534 N N . GLN A 1 77 ? 1.541 3.932 6.133 1 96.88 77 GLN A N 1
ATOM 535 C CA . GLN A 1 77 ? 2.533 4.93 5.742 1 96.88 77 GLN A CA 1
ATOM 536 C C . GLN A 1 77 ? 2.543 6.105 6.711 1 96.88 77 GLN A C 1
ATOM 538 O O . GLN A 1 77 ? 1.484 6.605 7.098 1 96.88 77 GLN A O 1
ATOM 543 N N . ASP A 1 78 ? 3.717 6.414 7.137 1 97.81 78 ASP A N 1
ATOM 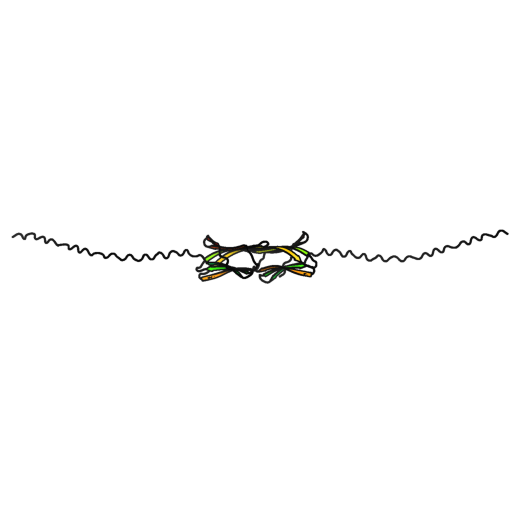544 C CA . ASP A 1 78 ? 3.822 7.555 8.047 1 97.81 78 ASP A CA 1
ATOM 545 C C . ASP A 1 78 ? 5.098 8.352 7.777 1 97.81 78 ASP A C 1
ATOM 547 O O . ASP A 1 78 ? 6.023 7.855 7.133 1 97.81 78 ASP A O 1
ATOM 551 N N . GLY A 1 79 ? 5.043 9.602 8.156 1 97.69 79 GLY A N 1
ATOM 552 C CA . GLY A 1 79 ? 6.223 10.43 7.992 1 97.69 79 GLY A CA 1
ATOM 553 C C . GLY A 1 79 ? 6.039 11.844 8.508 1 97.69 79 GLY A C 1
ATOM 554 O O . GLY A 1 79 ? 4.941 12.219 8.938 1 97.69 79 GLY A O 1
ATOM 555 N N . PRO A 1 80 ? 7.145 12.5 8.594 1 97.88 80 PRO A N 1
ATOM 556 C CA . PRO A 1 80 ? 7.066 13.922 8.914 1 97.88 80 PRO A CA 1
ATOM 557 C C . PRO A 1 80 ? 6.547 14.766 7.75 1 97.88 80 PRO A C 1
ATOM 559 O O . PRO A 1 80 ? 6.555 14.312 6.605 1 97.88 80 PRO A O 1
ATOM 562 N N . PHE A 1 81 ? 6.031 15.945 8.047 1 97.62 81 PHE A N 1
ATOM 563 C CA . PHE A 1 81 ? 5.742 16.922 7.004 1 97.62 81 PHE A CA 1
ATOM 564 C C . PHE A 1 81 ? 5.992 18.344 7.504 1 97.62 81 PHE A C 1
ATOM 566 O O . PHE A 1 81 ? 6.062 18.578 8.711 1 97.62 81 PHE A O 1
ATOM 573 N N . SER A 1 82 ? 6.223 19.203 6.582 1 97.5 82 SER A N 1
ATOM 574 C CA . SER A 1 82 ? 6.312 20.641 6.793 1 97.5 82 SER A CA 1
ATOM 575 C C . SER A 1 82 ? 5.648 21.406 5.656 1 97.5 82 SER A C 1
ATOM 577 O O . SER A 1 82 ? 5.906 21.141 4.48 1 97.5 82 SER A O 1
ATOM 579 N N . ALA A 1 83 ? 4.758 22.312 6 1 96.5 83 ALA A N 1
ATOM 580 C CA . ALA A 1 83 ? 4.016 23.094 5.012 1 96.5 83 ALA A CA 1
ATOM 581 C C . ALA A 1 83 ? 4.133 24.578 5.293 1 96.5 83 ALA A C 1
ATOM 583 O O . ALA A 1 83 ? 4.066 25.016 6.445 1 96.5 83 ALA A O 1
ATOM 584 N N . ALA A 1 84 ? 4.328 25.344 4.266 1 96.56 84 ALA A N 1
ATOM 585 C CA . ALA A 1 84 ? 4.281 26.812 4.367 1 96.56 84 ALA A CA 1
ATOM 586 C C . ALA A 1 84 ? 2.842 27.312 4.426 1 96.56 84 ALA A C 1
ATOM 588 O O . ALA A 1 84 ? 1.908 26.578 4.086 1 96.56 84 ALA A O 1
ATOM 589 N N . ALA A 1 85 ? 2.699 28.578 4.941 1 95.19 85 ALA A N 1
ATOM 590 C CA . ALA A 1 85 ? 1.377 29.188 4.961 1 95.19 85 ALA A CA 1
ATOM 591 C C . ALA A 1 85 ? 0.755 29.203 3.568 1 95.19 85 ALA A C 1
ATOM 593 O O . ALA A 1 85 ? 1.408 29.594 2.594 1 95.19 85 ALA A O 1
ATOM 594 N N . GLY A 1 86 ? -0.531 28.703 3.469 1 95.56 86 GLY A N 1
ATOM 595 C CA . GLY A 1 86 ? -1.272 28.719 2.219 1 95.56 86 GLY A CA 1
ATOM 596 C C . GLY A 1 86 ? -0.982 27.531 1.333 1 95.56 86 GLY A C 1
ATOM 597 O O . GLY A 1 86 ? -1.569 27.391 0.257 1 95.56 86 GLY A O 1
ATOM 598 N N . GLU A 1 87 ? -0.112 26.625 1.78 1 96.56 87 GLU A N 1
ATOM 599 C CA . GLU A 1 87 ? 0.319 25.484 0.971 1 96.56 87 GLU A CA 1
ATOM 600 C C . GLU A 1 87 ? -0.604 24.297 1.166 1 96.56 87 GLU A C 1
ATOM 602 O O . GLU A 1 87 ? -1.09 24.047 2.273 1 96.56 87 GLU A O 1
ATOM 607 N N . THR A 1 88 ? -0.943 23.594 0.093 1 97.25 88 THR A N 1
ATOM 608 C CA . THR A 1 88 ? -1.579 22.281 0.122 1 97.25 88 THR A CA 1
ATOM 609 C C . THR A 1 88 ? -0.577 21.188 -0.232 1 97.25 88 THR A C 1
ATOM 611 O O . THR A 1 88 ? 0.035 21.219 -1.303 1 97.25 88 THR A O 1
ATOM 614 N N . LEU A 1 89 ? -0.412 20.188 0.702 1 97.06 89 LEU A N 1
ATOM 615 C CA . LEU A 1 89 ? 0.566 19.125 0.537 1 97.06 89 LEU A CA 1
ATOM 616 C C . LEU A 1 89 ? -0.125 17.781 0.282 1 97.06 89 LEU A C 1
ATOM 618 O O . LEU A 1 89 ? -1.087 17.438 0.971 1 97.06 89 LEU A O 1
ATOM 622 N N . LEU A 1 90 ? 0.364 17.172 -0.767 1 97.25 90 LEU A N 1
ATOM 623 C CA . LEU A 1 90 ? 0.103 15.742 -0.904 1 97.25 90 LEU A CA 1
ATOM 624 C C . LEU A 1 90 ? 1.108 14.922 -0.097 1 97.25 90 LEU A C 1
ATOM 626 O O . LEU A 1 90 ? 2.283 14.844 -0.462 1 97.25 90 LEU A O 1
ATOM 630 N N . LEU A 1 91 ? 0.594 14.328 0.962 1 95.62 91 LEU A N 1
ATOM 631 C CA . LEU A 1 91 ? 1.472 13.594 1.865 1 95.62 91 LEU A CA 1
ATOM 632 C C . LEU A 1 91 ? 1.78 12.203 1.312 1 95.62 91 LEU A C 1
ATOM 634 O O . LEU A 1 91 ? 2.85 11.648 1.577 1 95.62 91 LEU A O 1
ATOM 638 N N . GLY A 1 92 ? 0.809 11.672 0.625 1 92.81 92 GLY A N 1
ATOM 639 C CA . GLY A 1 92 ? 0.936 10.336 0.058 1 92.81 92 GLY A CA 1
ATOM 640 C C . GLY A 1 92 ? -0.204 9.977 -0.875 1 92.81 92 GLY A C 1
ATOM 641 O O . GLY A 1 92 ? -1.308 10.508 -0.752 1 92.81 92 GLY A O 1
ATOM 642 N N . GLU A 1 93 ? 0.201 9.102 -1.869 1 91.81 93 GLU A N 1
ATOM 643 C CA . GLU A 1 93 ? -0.787 8.539 -2.787 1 91.81 93 GLU A CA 1
ATOM 644 C C . GLU A 1 93 ? -0.601 7.035 -2.947 1 91.81 93 GLU A C 1
ATOM 646 O O . GLU A 1 93 ? 0.527 6.555 -3.074 1 91.81 93 GLU A O 1
ATOM 651 N N . ALA A 1 94 ? -1.684 6.383 -2.791 1 93.06 94 ALA A N 1
ATOM 652 C CA . ALA A 1 94 ? -1.654 4.934 -2.965 1 93.06 94 ALA A CA 1
ATOM 653 C C . ALA A 1 94 ? -2.822 4.461 -3.826 1 93.06 94 ALA A C 1
ATOM 655 O O . ALA A 1 94 ? -3.951 4.934 -3.664 1 93.06 94 ALA A O 1
ATOM 656 N N . THR A 1 95 ? -2.525 3.6 -4.773 1 92.19 95 THR A N 1
ATOM 657 C CA . THR A 1 95 ? -3.57 2.885 -5.496 1 92.19 95 THR A CA 1
ATOM 658 C C . THR A 1 95 ? -3.627 1.423 -5.062 1 92.19 95 THR A C 1
ATOM 660 O O . THR A 1 95 ? -2.699 0.656 -5.332 1 92.19 95 THR A O 1
ATOM 663 N N . VAL A 1 96 ? -4.609 1.015 -4.316 1 89.94 96 VAL A N 1
ATOM 664 C CA . VAL A 1 96 ? -4.715 -0.324 -3.746 1 89.94 96 VAL A CA 1
ATOM 665 C C . VAL A 1 96 ? -6.133 -0.856 -3.928 1 89.94 96 VAL A C 1
ATOM 667 O O . VAL A 1 96 ? -6.477 -1.922 -3.41 1 89.94 96 VAL A O 1
ATOM 670 N N . GLY A 1 97 ? -6.992 -0.322 -4.617 1 85.5 97 GLY A N 1
ATOM 671 C CA . GLY A 1 97 ? -8.391 -0.71 -4.742 1 85.5 97 GLY A CA 1
ATOM 672 C C . GLY A 1 97 ? -9.258 -0.199 -3.607 1 85.5 97 GLY A C 1
ATOM 673 O O . GLY A 1 97 ? -8.945 0.826 -2.996 1 85.5 97 GLY A O 1
ATOM 674 N N . ASP A 1 98 ? -10.445 -0.839 -3.412 1 86.31 98 ASP A N 1
ATOM 675 C CA . ASP A 1 98 ? -11.367 -0.442 -2.352 1 86.31 98 ASP A CA 1
ATOM 676 C C . ASP A 1 98 ? -10.922 -0.996 -1 1 86.31 98 ASP A C 1
ATOM 678 O O . ASP A 1 98 ? -10.57 -2.172 -0.891 1 86.31 98 ASP A O 1
ATOM 682 N N . VAL A 1 99 ? -10.852 -0.079 -0.011 1 92.38 99 VAL A N 1
ATOM 683 C CA . VAL A 1 99 ? -10.477 -0.471 1.344 1 92.38 99 VAL A CA 1
ATOM 684 C C . VAL A 1 99 ? -11.492 0.088 2.342 1 92.38 99 VAL A C 1
ATOM 686 O O . VAL A 1 99 ? -11.664 1.305 2.441 1 92.38 99 VAL A O 1
ATOM 689 N N . PRO A 1 100 ? -12.156 -0.814 3.041 1 93.19 100 PRO A N 1
ATOM 690 C CA . PRO A 1 100 ? -13.109 -0.343 4.051 1 93.19 100 PRO A CA 1
ATOM 691 C C . PRO A 1 100 ? -12.422 0.246 5.277 1 93.19 100 PRO A C 1
ATOM 693 O O . PRO A 1 100 ? -13.008 1.07 5.984 1 93.19 100 PRO A O 1
ATOM 696 N N . GLY A 1 101 ? -11.211 -0.207 5.562 1 96.56 101 GLY A N 1
ATOM 697 C CA . GLY A 1 101 ? -10.438 0.341 6.668 1 96.56 101 GLY A CA 1
ATOM 698 C C . GLY A 1 101 ? -9.438 1.394 6.23 1 96.56 101 GLY A C 1
ATOM 699 O O . GLY A 1 101 ? -8.305 1.068 5.875 1 96.56 101 GLY A O 1
ATOM 700 N N . ALA A 1 102 ? -9.977 2.652 6.238 1 97.25 102 ALA A N 1
ATOM 701 C CA . ALA A 1 102 ? -9.078 3.744 5.855 1 97.25 102 ALA A CA 1
ATOM 702 C C . ALA A 1 102 ? -9.086 4.852 6.906 1 97.25 102 ALA A C 1
ATOM 704 O O . ALA A 1 102 ? -10.148 5.238 7.398 1 97.25 102 ALA A O 1
ATOM 705 N N . SER A 1 103 ? -7.879 5.285 7.234 1 98.06 103 SER A N 1
ATOM 706 C CA . SER A 1 103 ? -7.797 6.422 8.148 1 98.06 103 SER A CA 1
ATOM 707 C C . SER A 1 103 ? -6.531 7.234 7.902 1 98.06 103 SER A C 1
ATOM 709 O O . SER A 1 103 ? -5.512 6.695 7.465 1 98.06 103 SER A O 1
ATOM 711 N N . LEU A 1 104 ? -6.66 8.5 8.172 1 98.06 104 LEU A N 1
ATOM 712 C CA . LEU A 1 104 ? -5.562 9.453 8.18 1 98.06 104 LEU A CA 1
ATOM 713 C C . LEU A 1 104 ? -5.574 10.289 9.453 1 98.06 104 LEU A C 1
ATOM 715 O O . LEU A 1 104 ? -6.629 10.781 9.867 1 98.06 104 LEU A O 1
ATOM 719 N N . SER A 1 105 ? -4.414 10.344 10.086 1 98.31 105 SER A N 1
ATOM 720 C CA . SER A 1 105 ? -4.258 11.258 11.203 1 98.31 105 SER A CA 1
ATOM 721 C C . SER A 1 105 ? -3.02 12.133 11.039 1 98.31 105 SER A C 1
ATOM 723 O O . SER A 1 105 ? -2.074 11.75 10.344 1 98.31 105 SER A O 1
ATOM 725 N N . ILE A 1 106 ? -3.133 13.305 11.625 1 98 106 ILE A N 1
ATOM 726 C CA . ILE A 1 106 ? -1.962 14.18 11.672 1 98 106 ILE A CA 1
ATOM 727 C C . ILE A 1 106 ? -1.676 14.586 13.117 1 98 106 ILE A C 1
ATOM 729 O O . ILE A 1 106 ? -2.586 14.633 13.945 1 98 106 ILE A O 1
ATOM 733 N N . THR A 1 107 ? -0.457 14.734 13.414 1 97.62 107 THR A N 1
ATOM 734 C CA . THR A 1 107 ? -0.002 15.242 14.703 1 97.62 107 THR A CA 1
ATOM 735 C C . THR A 1 107 ? 0.751 16.562 14.531 1 97.62 107 THR A C 1
ATOM 737 O O . THR A 1 107 ? 1.73 16.625 13.781 1 97.62 107 THR A O 1
ATOM 740 N N . VAL A 1 108 ? 0.228 17.531 15.125 1 95.94 108 VAL A N 1
ATOM 741 C CA . VAL A 1 108 ? 0.823 18.859 15.133 1 95.94 108 VAL A CA 1
ATOM 742 C C . VAL A 1 108 ? 0.933 19.375 16.562 1 95.94 108 VAL A C 1
ATOM 744 O O . VAL A 1 108 ? -0.047 19.359 17.312 1 95.94 108 VAL A O 1
ATOM 747 N N . GLY A 1 109 ? 2.162 19.828 16.922 1 93.19 109 GLY A N 1
ATOM 748 C CA . GLY A 1 109 ? 2.33 20.359 18.266 1 93.19 109 GLY A CA 1
ATOM 749 C C . GLY A 1 109 ? 1.974 19.359 19.344 1 93.19 109 GLY A C 1
ATOM 750 O O . GLY A 1 109 ? 1.385 19.719 20.359 1 93.19 109 GLY A O 1
ATOM 751 N N . GLY A 1 110 ? 2.193 18.203 19.062 1 94.38 110 GLY A N 1
ATOM 752 C CA . GLY A 1 110 ? 1.964 17.156 20.047 1 94.38 110 GLY A CA 1
ATOM 753 C C . GLY A 1 110 ? 0.516 16.703 20.125 1 94.38 110 GLY A C 1
ATOM 754 O O . GLY A 1 110 ? 0.181 15.789 20.859 1 94.38 110 GLY A O 1
ATOM 755 N N . ARG A 1 111 ? -0.306 17.328 19.312 1 95.62 111 ARG A N 1
ATOM 756 C CA . ARG A 1 111 ? -1.719 16.969 19.281 1 95.62 111 ARG A CA 1
ATOM 757 C C . ARG A 1 111 ? -2.064 16.203 18 1 95.62 111 ARG A C 1
ATOM 759 O O . ARG A 1 111 ? -1.643 16.609 16.922 1 95.62 111 ARG A O 1
ATOM 766 N N . THR A 1 112 ? -2.771 15.117 18.172 1 97.06 112 THR A N 1
ATOM 767 C CA . THR A 1 112 ? -3.15 14.297 17.031 1 97.06 112 THR A CA 1
ATOM 768 C C . THR A 1 112 ? -4.609 14.523 16.656 1 97.06 112 THR A C 1
ATOM 770 O O . THR A 1 112 ? -5.477 14.617 17.531 1 97.06 112 THR A O 1
ATOM 773 N N . ARG A 1 113 ? -4.879 14.648 15.344 1 96.38 113 ARG A N 1
ATOM 774 C CA . ARG A 1 113 ? -6.227 14.812 14.812 1 96.38 113 ARG A CA 1
ATOM 775 C C . ARG A 1 113 ? -6.496 13.828 13.68 1 96.38 113 ARG A C 1
ATOM 777 O O . ARG A 1 113 ? -5.625 13.578 12.844 1 96.38 113 ARG A O 1
ATOM 784 N N . ASP A 1 114 ? -7.672 13.266 13.719 1 97.44 114 ASP A N 1
ATOM 785 C CA . ASP A 1 114 ? -8.125 12.43 12.617 1 97.44 114 ASP A CA 1
ATOM 786 C C . ASP A 1 114 ? -8.648 13.273 11.461 1 97.44 114 ASP A C 1
ATOM 788 O O . ASP A 1 114 ? -9.336 14.273 11.672 1 97.44 114 ASP A O 1
ATOM 792 N N . CYS A 1 115 ? -8.32 12.812 10.312 1 97.56 115 CYS A N 1
ATOM 793 C CA . CYS A 1 115 ? -8.727 13.531 9.109 1 97.56 115 CYS A CA 1
ATOM 794 C C . CYS A 1 115 ? -9.93 12.867 8.453 1 97.56 115 CYS A C 1
ATOM 796 O O . CYS A 1 115 ? -10.008 11.633 8.398 1 97.56 115 CYS A O 1
ATOM 798 N N . PRO A 1 116 ? -10.859 13.633 7.992 1 96.62 116 PRO A N 1
ATOM 799 C CA . PRO A 1 116 ? -12.039 13.039 7.359 1 96.62 116 PRO A CA 1
ATOM 800 C C . PRO A 1 116 ? -11.719 12.383 6.016 1 96.62 116 PRO A C 1
ATOM 802 O O . PRO A 1 116 ? -10.781 12.805 5.324 1 96.62 116 PRO A O 1
ATOM 805 N N . ILE A 1 117 ? -12.438 11.312 5.637 1 94.31 117 ILE A N 1
ATOM 806 C CA . ILE A 1 117 ? -12.406 10.719 4.305 1 94.31 117 ILE A CA 1
ATOM 807 C C . ILE A 1 117 ? -13.383 11.453 3.387 1 94.31 117 ILE A C 1
ATOM 809 O O . ILE A 1 117 ? -14.555 11.625 3.729 1 94.31 117 ILE A O 1
ATOM 813 N N . GLU A 1 118 ? -12.906 11.891 2.258 1 91.38 118 GLU A N 1
ATOM 814 C CA . GLU A 1 118 ? -13.758 12.562 1.283 1 91.38 118 GLU A CA 1
ATOM 815 C C . GLU A 1 118 ? -13.93 11.719 0.024 1 91.38 118 GLU A C 1
ATOM 817 O O . GLU A 1 118 ? -12.953 11.188 -0.51 1 91.38 118 GLU A O 1
ATOM 822 N N . ARG A 1 119 ? -15.25 11.383 -0.275 1 81.31 119 ARG A N 1
ATOM 823 C CA . ARG A 1 119 ? -15.562 10.562 -1.44 1 81.31 119 ARG A CA 1
ATOM 824 C C . ARG A 1 119 ? -15.953 11.43 -2.631 1 81.31 119 ARG A C 1
ATOM 826 O O . ARG A 1 119 ? -16.531 12.508 -2.457 1 81.31 119 ARG A O 1
ATOM 833 N N . MET B 1 1 ? 13.984 -115.688 -43.719 1 35.91 1 MET B N 1
ATOM 834 C CA . MET B 1 1 ? 14.594 -114.5 -44.25 1 35.91 1 MET B CA 1
ATOM 835 C C . MET B 1 1 ? 13.984 -113.25 -43.562 1 35.91 1 MET B C 1
ATOM 837 O O . MET B 1 1 ? 12.812 -112.938 -43.781 1 35.91 1 MET B O 1
ATOM 841 N N . THR B 1 2 ? 14.234 -113.188 -42.25 1 47.06 2 THR B N 1
ATOM 842 C CA . THR B 1 2 ? 13.773 -112.25 -41.219 1 47.06 2 THR B CA 1
ATOM 843 C C . THR B 1 2 ? 14.133 -110.812 -41.562 1 47.06 2 THR B C 1
ATOM 845 O O . THR B 1 2 ? 15.25 -110.5 -42 1 47.06 2 THR B O 1
ATOM 848 N N . PRO B 1 3 ? 13.078 -110.062 -42.156 1 46.88 3 PRO B N 1
ATOM 849 C CA . PRO B 1 3 ? 13.328 -108.688 -42.656 1 46.88 3 PRO B CA 1
ATOM 850 C C . PRO B 1 3 ? 14.078 -107.812 -41.688 1 46.88 3 PRO B C 1
ATOM 852 O O . PRO B 1 3 ? 13.898 -108 -40.469 1 46.88 3 PRO B O 1
ATOM 855 N N . VAL B 1 4 ? 15.383 -107.625 -41.906 1 49.06 4 VAL B N 1
ATOM 856 C CA . VAL B 1 4 ? 16.359 -106.75 -41.25 1 49.06 4 VAL B CA 1
ATOM 857 C C . VAL B 1 4 ? 15.789 -105.375 -41.125 1 49.06 4 VAL B C 1
ATOM 859 O O . VAL B 1 4 ? 15.266 -104.812 -42.094 1 49.06 4 VAL B O 1
ATOM 862 N N . THR B 1 5 ? 15.422 -105 -39.906 1 47.81 5 THR B N 1
ATOM 863 C CA . THR B 1 5 ? 14.82 -103.812 -39.281 1 47.81 5 THR B CA 1
ATOM 864 C C . THR B 1 5 ? 15.664 -102.625 -39.562 1 47.81 5 THR B C 1
ATOM 866 O O . THR B 1 5 ? 16.766 -102.438 -39.031 1 47.81 5 THR B O 1
ATOM 869 N N . THR B 1 6 ? 15.938 -102.375 -40.906 1 44.66 6 THR B N 1
ATOM 870 C CA . THR B 1 6 ? 16.891 -101.312 -41.062 1 44.66 6 THR B CA 1
ATOM 871 C C . THR B 1 6 ? 16.391 -100.062 -40.375 1 44.66 6 THR B C 1
ATOM 873 O O . THR B 1 6 ? 15.281 -99.562 -40.625 1 44.66 6 THR B O 1
ATOM 876 N N . SER B 1 7 ? 16.781 -99.812 -39.062 1 41.47 7 SER B N 1
ATOM 877 C CA . SER B 1 7 ? 16.438 -98.75 -38.125 1 41.47 7 SER B CA 1
ATOM 878 C C . SER B 1 7 ? 16.953 -97.438 -38.656 1 41.47 7 SER B C 1
ATOM 880 O O . SER B 1 7 ? 18.156 -97.25 -38.844 1 41.47 7 SER B O 1
ATOM 882 N N . THR B 1 8 ? 16.219 -96.875 -39.719 1 40.53 8 THR B N 1
ATOM 883 C CA . THR B 1 8 ? 16.656 -95.625 -40.344 1 40.53 8 THR B CA 1
ATOM 884 C C . THR B 1 8 ? 16.875 -94.562 -39.25 1 40.53 8 THR B C 1
ATOM 886 O O . THR B 1 8 ? 15.961 -94.25 -38.5 1 40.53 8 THR B O 1
ATOM 889 N N . LEU B 1 9 ? 18.094 -94.438 -38.781 1 40.16 9 LEU B N 1
ATOM 890 C CA . LEU B 1 9 ? 18.578 -93.438 -37.812 1 40.16 9 LEU B CA 1
ATOM 891 C C . LEU B 1 9 ? 18.328 -92 -38.312 1 40.16 9 LEU B C 1
ATOM 893 O O . LEU B 1 9 ? 18.922 -91.625 -39.344 1 40.16 9 LEU B O 1
ATOM 897 N N . ALA B 1 10 ? 17.031 -91.625 -38.344 1 39 10 ALA B N 1
ATOM 898 C CA . ALA B 1 10 ? 16.75 -90.25 -38.844 1 39 10 ALA B CA 1
ATOM 899 C C . ALA B 1 10 ? 17.609 -89.188 -38.125 1 39 10 ALA B C 1
ATOM 901 O O . ALA B 1 10 ? 17.656 -89.188 -36.906 1 39 10 ALA B O 1
ATOM 902 N N . VAL B 1 11 ? 18.703 -88.75 -38.719 1 37.22 11 VAL B N 1
ATOM 903 C CA . VAL B 1 11 ? 19.656 -87.688 -38.375 1 37.22 11 VAL B CA 1
ATOM 904 C C . VAL B 1 11 ? 18.922 -86.375 -38.125 1 37.22 11 VAL B C 1
ATOM 906 O O . VAL B 1 11 ? 18.219 -85.875 -38.969 1 37.22 11 VAL B O 1
ATOM 909 N N . LEU B 1 12 ? 18.516 -86.125 -36.812 1 38.78 12 LEU B N 1
ATOM 910 C CA . LEU B 1 12 ? 17.859 -84.875 -36.312 1 38.78 12 LEU B CA 1
ATOM 911 C C . LEU B 1 12 ? 18.734 -83.688 -36.531 1 38.78 12 LEU B C 1
ATOM 913 O O . LEU B 1 12 ? 19.828 -83.562 -36 1 38.78 12 LEU B O 1
ATOM 917 N N . SER B 1 13 ? 18.781 -83.062 -37.781 1 34.06 13 SER B N 1
ATOM 918 C CA . SER B 1 13 ? 19.562 -81.875 -38.062 1 34.06 13 SER B CA 1
ATOM 919 C C . SER B 1 13 ? 19.219 -80.75 -37.094 1 34.06 13 SER B C 1
ATOM 921 O O . SER B 1 13 ? 18.062 -80.375 -37 1 34.06 13 SER B O 1
ATOM 923 N N . LEU B 1 14 ? 20 -80.562 -35.969 1 36.53 14 LEU B N 1
ATOM 924 C CA . LEU B 1 14 ? 19.938 -79.5 -35 1 36.53 14 LEU B CA 1
ATOM 925 C C . LEU B 1 14 ? 20.203 -78.188 -35.625 1 36.53 14 LEU B C 1
ATOM 927 O O . LEU B 1 14 ? 21.344 -77.875 -36 1 36.53 14 LEU B O 1
ATOM 931 N N . LEU B 1 15 ? 19.359 -77.688 -36.656 1 35.22 15 LEU B N 1
ATOM 932 C CA . LEU B 1 15 ? 19.672 -76.375 -37.219 1 35.22 15 LEU B CA 1
ATOM 933 C C . LEU B 1 15 ? 19.828 -75.312 -36.125 1 35.22 15 LEU B C 1
ATOM 935 O O . LEU B 1 15 ? 18.922 -75.125 -35.312 1 35.22 15 LEU B O 1
ATOM 939 N N . GLY B 1 16 ? 21.016 -74.938 -35.625 1 34.34 16 GLY B N 1
ATOM 940 C CA . GLY B 1 16 ? 21.469 -73.938 -34.656 1 34.34 16 GLY B CA 1
ATOM 941 C C . GLY B 1 16 ? 21.094 -72.562 -35.031 1 34.34 16 GLY B C 1
ATOM 942 O O . GLY B 1 16 ? 21.672 -71.938 -35.938 1 34.34 16 GLY B O 1
ATOM 943 N N . ALA B 1 17 ? 19.906 -72.125 -35.531 1 36.16 17 ALA B N 1
ATOM 944 C CA . ALA B 1 17 ? 19.828 -70.75 -36 1 36.16 17 ALA B CA 1
ATOM 945 C C . ALA B 1 17 ? 20.219 -69.812 -34.875 1 36.16 17 ALA B C 1
ATOM 947 O O . ALA B 1 17 ? 19.844 -70 -33.719 1 36.16 17 ALA B O 1
ATOM 948 N N . CYS B 1 18 ? 21.375 -69.062 -35 1 32.75 18 CYS B N 1
ATOM 949 C CA . CYS B 1 18 ? 22.047 -68 -34.25 1 32.75 18 CYS B CA 1
ATOM 950 C C . CYS B 1 18 ? 21.078 -66.812 -33.969 1 32.75 18 CYS B C 1
ATOM 952 O O . CYS B 1 18 ? 20.547 -66.188 -34.875 1 32.75 18 CYS B O 1
ATOM 954 N N . ALA B 1 19 ? 20.281 -66.938 -32.906 1 36.62 19 ALA B N 1
ATOM 955 C CA . ALA B 1 19 ? 19.359 -65.875 -32.469 1 36.62 19 ALA B CA 1
ATOM 956 C C . ALA B 1 19 ? 20.078 -64.562 -32.312 1 36.62 19 ALA B C 1
ATOM 958 O O . ALA B 1 19 ? 21.141 -64.5 -31.703 1 36.62 19 ALA B O 1
ATOM 959 N N . ALA B 1 20 ? 20.062 -63.625 -33.406 1 41.28 20 ALA B N 1
ATOM 960 C CA . ALA B 1 20 ? 20.609 -62.281 -33.344 1 41.28 20 ALA B CA 1
ATOM 961 C C . ALA B 1 20 ? 20.266 -61.594 -32.031 1 41.28 20 ALA B C 1
ATOM 963 O O . ALA B 1 20 ? 19.219 -61.875 -31.438 1 41.28 20 ALA B O 1
ATOM 964 N N . PRO B 1 21 ? 21.328 -61.031 -31.266 1 36.88 21 PRO B N 1
ATOM 965 C CA . PRO B 1 21 ? 21.141 -60.344 -29.984 1 36.88 21 PRO B CA 1
ATOM 966 C C . PRO B 1 21 ? 20.094 -59.25 -30.047 1 36.88 21 PRO B C 1
ATOM 968 O O . PRO B 1 21 ? 19.922 -58.625 -31.094 1 36.88 21 PRO B O 1
ATOM 971 N N . ALA B 1 22 ? 18.938 -59.406 -29.391 1 40.28 22 ALA B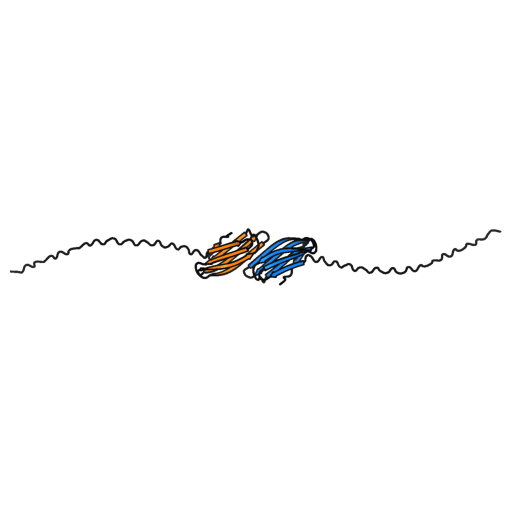 N 1
ATOM 972 C CA . ALA B 1 22 ? 17.891 -58.406 -29.188 1 40.28 22 ALA B CA 1
ATOM 973 C C . ALA B 1 22 ? 18.5 -57.062 -28.797 1 40.28 22 ALA B C 1
ATOM 975 O O . ALA B 1 22 ? 19.453 -57 -28 1 40.28 22 ALA B O 1
ATOM 976 N N . THR B 1 23 ? 18.547 -56.062 -29.766 1 40.12 23 THR B N 1
ATOM 977 C CA . THR B 1 23 ? 18.891 -54.688 -29.516 1 40.12 23 THR B CA 1
ATOM 978 C C . THR B 1 23 ? 18.297 -54.219 -28.188 1 40.12 23 THR B C 1
ATOM 980 O O . THR B 1 23 ? 17.188 -54.594 -27.828 1 40.12 23 THR B O 1
ATOM 983 N N . VAL B 1 24 ? 19.156 -54.062 -27.141 1 39.25 24 VAL B N 1
ATOM 984 C CA . VAL B 1 24 ? 18.844 -53.438 -25.844 1 39.25 24 VAL B CA 1
ATOM 985 C C . VAL B 1 24 ? 18 -52.188 -26.078 1 39.25 24 VAL B C 1
ATOM 987 O O . VAL B 1 24 ? 18.281 -51.375 -26.969 1 39.25 24 VAL B O 1
ATOM 990 N N . PRO B 1 25 ? 16.578 -52.312 -25.969 1 36.5 25 PRO B N 1
ATOM 991 C CA . PRO B 1 25 ? 15.867 -51.031 -26.016 1 36.5 25 PRO B CA 1
ATOM 992 C C . PRO B 1 25 ? 16.625 -49.906 -25.312 1 36.5 25 PRO B C 1
ATOM 994 O O . PRO B 1 25 ? 17.422 -50.156 -24.406 1 36.5 25 PRO B O 1
ATOM 997 N N . ASP B 1 26 ? 17.094 -48.844 -26.031 1 37.09 26 ASP B N 1
ATOM 998 C CA . ASP B 1 26 ? 17.5 -47.562 -25.484 1 37.09 26 ASP B CA 1
ATOM 999 C C . ASP B 1 26 ? 16.703 -47.219 -24.219 1 37.09 26 ASP B C 1
ATOM 1001 O O . ASP B 1 26 ? 15.477 -47.25 -24.203 1 37.09 26 ASP B O 1
ATOM 1005 N N . THR B 1 27 ? 17.172 -47.625 -23.062 1 35.12 27 THR B N 1
ATOM 1006 C CA . THR B 1 27 ? 16.688 -47.125 -21.781 1 35.12 27 THR B CA 1
ATOM 1007 C C . THR B 1 27 ? 16.266 -45.656 -21.891 1 35.12 27 THR B C 1
ATOM 1009 O O . THR B 1 27 ? 17.109 -44.781 -22.078 1 35.12 27 THR B O 1
ATOM 1012 N N . ALA B 1 28 ? 15.047 -45.344 -22.484 1 35.97 28 ALA B N 1
ATOM 1013 C CA . ALA B 1 28 ? 14.445 -44.031 -22.297 1 35.97 28 ALA B CA 1
ATOM 1014 C C . ALA B 1 28 ? 14.805 -43.438 -20.922 1 35.97 28 ALA B C 1
ATOM 1016 O O . ALA B 1 28 ? 14.633 -44.125 -19.891 1 35.97 28 ALA B O 1
ATOM 1017 N N . GLN B 1 29 ? 16.031 -42.844 -20.844 1 38.16 29 GLN B N 1
ATOM 1018 C CA . GLN B 1 29 ? 16.266 -42.031 -19.641 1 38.16 29 GLN B CA 1
ATOM 1019 C C . GLN B 1 29 ? 14.945 -41.594 -19.031 1 38.16 29 GLN B C 1
ATOM 1021 O O . GLN B 1 29 ? 14.008 -41.219 -19.75 1 38.16 29 GLN B O 1
ATOM 1026 N N . PRO B 1 30 ? 14.516 -42.188 -17.906 1 34.22 30 PRO B N 1
ATOM 1027 C CA . PRO B 1 30 ? 13.367 -41.5 -17.297 1 34.22 30 PRO B CA 1
ATOM 1028 C C . PRO B 1 30 ? 13.336 -40 -17.594 1 34.22 30 PRO B C 1
ATOM 1030 O O . PRO B 1 30 ? 14.367 -39.344 -17.516 1 34.22 30 PRO B O 1
ATOM 1033 N N . GLU B 1 31 ? 12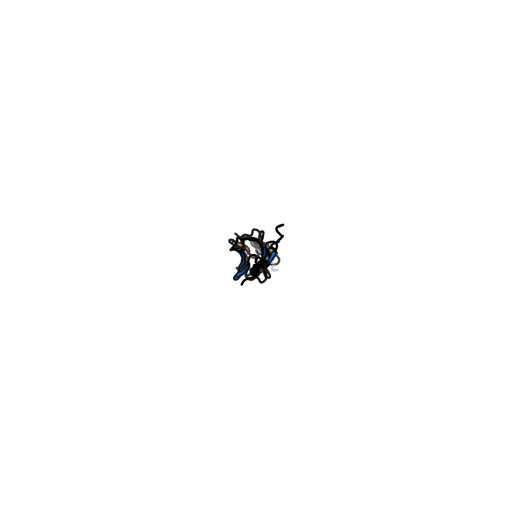.695 -39.531 -18.672 1 36 31 GLU B N 1
ATOM 1034 C CA . GLU B 1 31 ? 12.445 -38.094 -18.625 1 36 31 GLU B CA 1
ATOM 1035 C C . GLU B 1 31 ? 12.492 -37.562 -17.188 1 36 31 GLU B C 1
ATOM 1037 O O . GLU B 1 31 ? 11.727 -38.031 -16.344 1 36 31 GLU B O 1
ATOM 1042 N N . ALA B 1 32 ? 13.625 -37.562 -16.562 1 36.88 32 ALA B N 1
ATOM 1043 C CA . ALA B 1 32 ? 13.75 -36.844 -15.305 1 36.88 32 ALA B CA 1
ATOM 1044 C C . ALA B 1 32 ? 12.547 -35.906 -15.086 1 36.88 32 ALA B C 1
ATOM 1046 O O . ALA B 1 32 ? 12.109 -35.219 -16.016 1 36.88 32 ALA B O 1
ATOM 1047 N N . ALA B 1 33 ? 11.586 -36.344 -14.344 1 38.12 33 ALA B N 1
ATOM 1048 C CA . ALA B 1 33 ? 10.555 -35.469 -13.75 1 38.12 33 ALA B CA 1
ATOM 1049 C C . ALA B 1 33 ? 10.992 -34.031 -13.734 1 38.12 33 ALA B C 1
ATOM 1051 O O . ALA B 1 33 ? 11.906 -33.656 -12.992 1 38.12 33 ALA B O 1
ATOM 1052 N N . ARG B 1 34 ? 11.336 -33.531 -14.875 1 41.78 34 ARG B N 1
ATOM 1053 C CA . ARG B 1 34 ? 11.367 -32.062 -14.75 1 41.78 34 ARG B CA 1
ATOM 1054 C C . ARG B 1 34 ? 10.586 -31.609 -13.523 1 41.78 34 ARG B C 1
ATOM 1056 O O . ARG B 1 34 ? 9.391 -31.875 -13.406 1 41.78 34 ARG B O 1
ATOM 1063 N N . ALA B 1 35 ? 10.977 -31.797 -12.391 1 39.69 35 ALA B N 1
ATOM 1064 C CA . ALA B 1 35 ? 10.406 -31.203 -11.18 1 39.69 35 ALA B CA 1
ATOM 1065 C C . ALA B 1 35 ? 9.383 -30.125 -11.531 1 39.69 35 ALA B C 1
ATOM 1067 O O . ALA B 1 35 ? 9.664 -29.234 -12.352 1 39.69 35 ALA B O 1
ATOM 1068 N N . ALA B 1 36 ? 8.078 -30.422 -11.75 1 43.78 36 ALA B N 1
ATOM 1069 C CA . ALA B 1 36 ? 6.922 -29.562 -12 1 43.78 36 ALA B CA 1
ATOM 1070 C C . ALA B 1 36 ? 7.246 -28.109 -11.68 1 43.78 36 ALA B C 1
ATOM 1072 O O . ALA B 1 36 ? 7.391 -27.734 -10.508 1 43.78 36 ALA B O 1
ATOM 1073 N N . ILE B 1 37 ? 8.164 -27.453 -12.312 1 50.84 37 ILE B N 1
ATOM 1074 C CA . ILE B 1 37 ? 8.43 -26.031 -12.133 1 50.84 37 ILE B CA 1
ATOM 1075 C C . ILE B 1 37 ? 7.133 -25.297 -11.805 1 50.84 37 ILE B C 1
ATOM 1077 O O . ILE B 1 37 ? 6.207 -25.266 -12.617 1 50.84 37 ILE B O 1
ATOM 1081 N N . GLY B 1 38 ? 6.602 -25.484 -10.57 1 61.75 38 GLY B N 1
ATOM 1082 C CA . GLY B 1 38 ? 5.469 -24.672 -10.156 1 61.75 38 GLY B CA 1
ATOM 1083 C C . GLY B 1 38 ? 5.309 -23.406 -10.992 1 61.75 38 GLY B C 1
ATOM 1084 O O . GLY B 1 38 ? 6.082 -23.172 -11.922 1 61.75 38 GLY B O 1
ATOM 1085 N N . PRO B 1 39 ? 4.156 -22.906 -11.07 1 70.5 39 PRO B N 1
ATOM 1086 C CA . PRO B 1 39 ? 3.949 -21.656 -11.805 1 70.5 39 PRO B CA 1
ATOM 1087 C C . PRO B 1 39 ? 5.137 -20.703 -11.695 1 70.5 39 PRO B C 1
ATOM 1089 O O . PRO B 1 39 ? 5.84 -20.688 -10.688 1 70.5 39 PRO B O 1
ATOM 1092 N N . ASP B 1 40 ? 5.406 -20.172 -12.883 1 90.56 40 ASP B N 1
ATOM 1093 C CA . ASP B 1 40 ? 6.359 -19.062 -12.828 1 90.56 40 ASP B CA 1
ATOM 1094 C C . ASP B 1 40 ? 5.766 -17.859 -12.109 1 90.56 40 ASP B C 1
ATOM 1096 O O . ASP B 1 40 ? 4.574 -17.562 -12.25 1 90.56 40 ASP B O 1
ATOM 1100 N N . CYS B 1 41 ? 6.434 -17.297 -11.164 1 97.25 41 CYS B N 1
ATOM 1101 C CA . CYS B 1 41 ? 6.004 -16.062 -10.516 1 97.25 41 CYS B CA 1
ATOM 1102 C C . CYS B 1 41 ? 7.086 -14.992 -10.602 1 97.25 41 CYS B C 1
ATOM 1104 O O . CYS B 1 41 ? 8.266 -15.305 -10.781 1 97.25 41 CYS B O 1
ATOM 1106 N N . ARG B 1 42 ? 6.617 -13.68 -10.57 1 98 42 ARG B N 1
ATOM 1107 C CA . ARG B 1 42 ? 7.555 -12.562 -10.555 1 98 42 ARG B CA 1
ATOM 1108 C C . ARG B 1 42 ? 6.902 -11.312 -9.977 1 98 42 ARG B C 1
ATOM 1110 O O . ARG B 1 42 ? 5.68 -11.156 -10.023 1 98 42 ARG B O 1
ATOM 1117 N N . LEU B 1 43 ? 7.719 -10.531 -9.461 1 97.62 43 LEU B N 1
ATOM 1118 C CA . LEU B 1 43 ? 7.375 -9.172 -9.055 1 97.62 43 LEU B CA 1
ATOM 1119 C C . LEU B 1 43 ? 7.992 -8.156 -10.008 1 97.62 43 LEU B C 1
ATOM 1121 O O . LEU B 1 43 ? 9.219 -8.031 -10.086 1 97.62 43 LEU B O 1
ATOM 1125 N N . GLU B 1 44 ? 7.102 -7.461 -10.742 1 96.94 44 GLU B N 1
ATOM 1126 C CA . GLU B 1 44 ? 7.566 -6.465 -11.703 1 96.94 44 GLU B CA 1
ATOM 1127 C C . GLU B 1 44 ? 7.547 -5.062 -11.102 1 96.94 44 GLU B C 1
ATOM 1129 O O . GLU B 1 44 ? 6.609 -4.707 -10.383 1 96.94 44 GLU B O 1
ATOM 1134 N N . ARG B 1 45 ? 8.578 -4.34 -11.453 1 95.44 45 ARG B N 1
ATOM 1135 C CA . ARG B 1 45 ? 8.633 -2.938 -11.055 1 95.44 45 ARG B CA 1
ATOM 1136 C C . ARG B 1 45 ? 8.688 -2.021 -12.266 1 95.44 45 ARG B C 1
ATOM 1138 O O . ARG B 1 45 ? 9.531 -2.203 -13.156 1 95.44 45 ARG B O 1
ATOM 1145 N N . ASP B 1 46 ? 7.82 -1.118 -12.336 1 93.31 46 ASP B N 1
ATOM 1146 C CA . ASP B 1 46 ? 7.809 -0.03 -13.312 1 93.31 46 ASP B CA 1
ATOM 1147 C C . ASP B 1 46 ? 7.617 1.319 -12.625 1 93.31 46 ASP B C 1
ATOM 1149 O O . ASP B 1 46 ? 6.492 1.688 -12.273 1 93.31 46 ASP B O 1
ATOM 1153 N N . GLY B 1 47 ? 8.773 1.994 -12.539 1 90.81 47 GLY B N 1
ATOM 1154 C CA . GLY B 1 47 ? 8.711 3.191 -11.719 1 90.81 47 GLY B CA 1
ATOM 1155 C C . GLY B 1 47 ? 8.258 2.912 -10.297 1 90.81 47 GLY B C 1
ATOM 1156 O O . GLY B 1 47 ? 8.836 2.074 -9.602 1 90.81 47 GLY B O 1
ATOM 1157 N N . GLY B 1 48 ? 7.125 3.486 -9.812 1 89.75 48 GLY B N 1
ATOM 1158 C CA . GLY B 1 48 ? 6.605 3.281 -8.469 1 89.75 48 GLY B CA 1
ATOM 1159 C C . GLY B 1 48 ? 5.516 2.229 -8.398 1 89.75 48 GLY B C 1
ATOM 1160 O O . GLY B 1 48 ? 4.953 1.976 -7.336 1 89.75 48 GLY B O 1
ATOM 1161 N N . THR B 1 49 ? 5.277 1.622 -9.594 1 93.81 49 THR B N 1
ATOM 1162 C CA . THR B 1 49 ? 4.219 0.62 -9.672 1 93.81 49 THR B CA 1
ATOM 1163 C C . THR B 1 49 ? 4.797 -0.787 -9.539 1 93.81 49 THR B C 1
ATOM 1165 O O . THR B 1 49 ? 5.781 -1.127 -10.195 1 93.81 49 THR B O 1
ATOM 1168 N N . TRP B 1 50 ? 4.215 -1.555 -8.672 1 94.69 50 TRP B N 1
ATOM 1169 C CA . TRP B 1 50 ? 4.582 -2.945 -8.422 1 94.69 50 TRP B CA 1
ATOM 1170 C C . TRP B 1 50 ? 3.463 -3.889 -8.852 1 94.69 50 TRP B C 1
ATOM 1172 O O . TRP B 1 50 ? 2.295 -3.664 -8.531 1 94.69 50 TRP B O 1
ATOM 1182 N N . ARG B 1 51 ? 3.875 -4.98 -9.617 1 96.62 51 ARG B N 1
ATOM 1183 C CA . ARG B 1 51 ? 2.908 -5.969 -10.086 1 96.62 51 ARG B CA 1
ATOM 1184 C C . ARG B 1 51 ? 3.338 -7.379 -9.688 1 96.62 51 ARG B C 1
ATOM 1186 O O . ARG B 1 51 ? 4.445 -7.812 -10.016 1 96.62 51 ARG B O 1
ATOM 1193 N N . ALA B 1 52 ? 2.5 -8.039 -8.93 1 97.5 52 ALA B N 1
ATOM 1194 C CA . ALA B 1 52 ? 2.67 -9.453 -8.602 1 97.5 52 ALA B CA 1
ATOM 1195 C C . ALA B 1 52 ? 2.029 -10.344 -9.656 1 97.5 52 ALA B C 1
ATOM 1197 O O . ALA B 1 52 ? 0.813 -10.305 -9.859 1 97.5 52 ALA B O 1
ATOM 1198 N N . ILE B 1 53 ? 2.865 -11.141 -10.281 1 97.94 53 ILE B N 1
ATOM 1199 C CA . ILE B 1 53 ? 2.402 -11.883 -11.445 1 97.94 53 ILE B CA 1
ATOM 1200 C C . ILE B 1 53 ? 2.688 -13.367 -11.258 1 97.94 53 ILE B C 1
ATOM 1202 O O . ILE B 1 53 ? 3.76 -13.75 -10.789 1 97.94 53 ILE B O 1
ATOM 1206 N N . VAL B 1 54 ? 1.736 -14.18 -11.602 1 97.31 54 VAL B N 1
ATOM 1207 C CA . VAL B 1 54 ? 1.921 -15.625 -11.695 1 97.31 54 VAL B CA 1
ATOM 1208 C C . VAL B 1 54 ? 1.576 -16.094 -13.109 1 97.31 54 VAL B C 1
ATOM 1210 O O . VAL B 1 54 ? 0.538 -15.727 -13.656 1 97.31 54 VAL B O 1
ATOM 1213 N N . ALA B 1 55 ? 2.43 -16.875 -13.672 1 97.06 55 ALA B N 1
ATOM 1214 C CA . ALA B 1 55 ? 2.191 -17.547 -14.945 1 97.06 55 ALA B CA 1
ATOM 1215 C C . ALA B 1 55 ? 2.115 -19.062 -14.75 1 97.06 55 ALA B C 1
ATOM 1217 O O . ALA B 1 55 ? 3.086 -19.688 -14.312 1 97.06 55 ALA B O 1
ATOM 1218 N N . ALA B 1 56 ? 0.933 -19.562 -15.125 1 95.62 56 ALA B N 1
ATOM 1219 C CA . ALA B 1 56 ? 0.713 -20.984 -14.875 1 95.62 56 ALA B CA 1
ATOM 1220 C C . ALA B 1 56 ? 0.815 -21.781 -16.156 1 95.62 56 ALA B C 1
ATOM 1222 O O . ALA B 1 56 ? 0.057 -21.562 -17.109 1 95.62 56 ALA B O 1
ATOM 1223 N N . ASP B 1 57 ? 1.711 -22.719 -16.203 1 93.44 57 ASP B N 1
ATOM 1224 C CA . ASP B 1 57 ? 1.802 -23.641 -17.344 1 93.44 57 ASP B CA 1
ATOM 1225 C C . ASP B 1 57 ? 0.735 -24.734 -17.25 1 93.44 57 ASP B C 1
ATOM 1227 O O . ASP B 1 57 ? 0.326 -25.297 -18.266 1 93.44 57 ASP B O 1
ATOM 1231 N N . ALA B 1 58 ? 0.287 -25.016 -16.109 1 94.62 58 ALA B N 1
ATOM 1232 C CA . ALA B 1 58 ? -0.786 -25.938 -15.781 1 94.62 58 ALA B CA 1
ATOM 1233 C C . ALA B 1 58 ? -1.743 -25.344 -14.758 1 94.62 58 ALA B C 1
ATOM 1235 O O . ALA B 1 58 ? -1.397 -24.375 -14.062 1 94.62 58 ALA B O 1
ATOM 1236 N N . ALA B 1 59 ? -3.004 -25.922 -14.781 1 95.69 59 ALA B N 1
ATOM 1237 C CA . ALA B 1 59 ? -3.953 -25.453 -13.773 1 95.69 59 ALA B CA 1
ATOM 1238 C C . ALA B 1 59 ? -3.357 -25.562 -12.367 1 95.69 59 ALA B C 1
ATOM 1240 O O . ALA B 1 59 ? -2.775 -26.578 -12.008 1 95.69 59 ALA B O 1
ATOM 1241 N N . VAL B 1 60 ? -3.504 -24.469 -11.648 1 95.56 60 VAL B N 1
ATOM 1242 C CA . VAL B 1 60 ? -2.887 -24.453 -10.328 1 95.56 60 VAL B CA 1
ATOM 1243 C C . VAL B 1 60 ? -3.67 -23.516 -9.398 1 95.56 60 VAL B C 1
ATOM 1245 O O . VAL B 1 60 ? -4.242 -22.531 -9.852 1 95.56 60 VAL B O 1
ATOM 1248 N N . SER B 1 61 ? -3.781 -23.875 -8.156 1 96.62 61 SER B N 1
ATOM 1249 C CA . SER B 1 61 ? -4.312 -23.047 -7.09 1 96.62 61 SER B CA 1
ATOM 1250 C C . SER B 1 61 ? -3.316 -22.922 -5.938 1 96.62 61 SER B C 1
ATOM 1252 O O . SER B 1 61 ? -2.572 -23.859 -5.652 1 96.62 61 SER B O 1
ATOM 1254 N N . GLY B 1 62 ? -3.322 -21.766 -5.359 1 97.06 62 GLY B N 1
ATOM 1255 C CA . GLY B 1 62 ? -2.432 -21.5 -4.242 1 97.06 62 GLY B CA 1
ATOM 1256 C C . GLY B 1 62 ? -2.707 -20.172 -3.559 1 97.06 62 GLY B C 1
ATOM 1257 O O . GLY B 1 62 ? -3.838 -19.688 -3.574 1 97.06 62 GLY B O 1
ATOM 1258 N N . SER B 1 63 ? -1.75 -19.734 -2.84 1 98.19 63 SER B N 1
ATOM 1259 C CA . SER B 1 63 ? -1.817 -18.438 -2.188 1 98.19 63 SER B CA 1
ATOM 1260 C C . SER B 1 63 ? -0.556 -17.609 -2.449 1 98.19 63 SER B C 1
ATOM 1262 O O . SER B 1 63 ? 0.473 -18.172 -2.852 1 98.19 63 SER B O 1
ATOM 1264 N N . TYR B 1 64 ? -0.733 -16.328 -2.344 1 98.06 64 TYR B N 1
ATOM 1265 C CA . TYR B 1 64 ? 0.416 -15.438 -2.496 1 98.06 64 TYR B CA 1
ATOM 1266 C C . TYR B 1 64 ? 0.558 -14.523 -1.289 1 98.06 64 TYR B C 1
ATOM 1268 O O . TYR B 1 64 ? -0.386 -14.359 -0.512 1 98.06 64 TYR B O 1
ATOM 1276 N N . ALA B 1 65 ? 1.736 -13.984 -1.116 1 98.44 65 ALA B N 1
ATOM 1277 C CA . ALA B 1 65 ? 2.047 -12.906 -0.178 1 98.44 65 ALA B CA 1
ATOM 1278 C C . ALA B 1 65 ? 2.975 -11.875 -0.813 1 98.44 65 ALA B C 1
ATOM 1280 O O . ALA B 1 65 ? 4.066 -12.219 -1.275 1 98.44 65 ALA B O 1
ATOM 1281 N N . LEU B 1 66 ? 2.451 -10.688 -0.92 1 97.81 66 LEU B N 1
ATOM 1282 C CA . LEU B 1 66 ? 3.223 -9.531 -1.366 1 97.81 66 LEU B CA 1
ATOM 1283 C C . LEU B 1 66 ? 3.586 -8.633 -0.188 1 97.81 66 LEU B C 1
ATOM 1285 O O . LEU B 1 66 ? 2.709 -8.211 0.57 1 97.81 66 LEU B O 1
ATOM 1289 N N . ASP B 1 67 ? 4.832 -8.359 -0.04 1 98.25 67 ASP B N 1
ATOM 1290 C CA . ASP B 1 67 ? 5.328 -7.457 0.997 1 98.25 67 ASP B CA 1
ATOM 1291 C C . ASP B 1 67 ? 6.145 -6.316 0.391 1 98.25 67 ASP B C 1
ATOM 1293 O O . ASP B 1 67 ? 7.055 -6.555 -0.405 1 98.25 67 ASP B O 1
ATOM 1297 N N . LEU B 1 68 ? 5.777 -5.059 0.761 1 97.38 68 LEU B N 1
ATOM 1298 C CA . LEU B 1 68 ? 6.512 -3.859 0.377 1 97.38 68 LEU B CA 1
ATOM 1299 C C . LEU B 1 68 ? 6.836 -3.008 1.6 1 97.38 68 LEU B C 1
ATOM 1301 O O . LEU B 1 68 ? 5.949 -2.701 2.4 1 97.38 68 LEU B O 1
ATOM 1305 N N . SER B 1 69 ? 8.133 -2.662 1.688 1 97.31 69 SER B N 1
ATOM 1306 C CA . SER B 1 69 ? 8.477 -1.887 2.875 1 97.31 69 SER B CA 1
ATOM 1307 C C . SER B 1 69 ? 9.648 -0.947 2.605 1 97.31 69 SER B C 1
ATOM 1309 O O . SER B 1 69 ? 10.531 -1.263 1.806 1 97.31 69 SER B O 1
ATOM 1311 N N . ARG B 1 70 ? 9.664 0.191 3.184 1 95.94 70 ARG B N 1
ATOM 1312 C CA . ARG B 1 70 ? 10.734 1.17 3.369 1 95.94 70 ARG B CA 1
ATOM 1313 C C . ARG B 1 70 ? 10.523 1.976 4.645 1 95.94 70 ARG B C 1
ATOM 1315 O O . ARG B 1 70 ? 9.477 1.866 5.289 1 95.94 70 ARG B O 1
ATOM 1322 N N . PRO B 1 71 ? 11.57 2.654 5.062 1 95.81 71 PRO B N 1
ATOM 1323 C CA . PRO B 1 71 ? 11.281 3.535 6.199 1 95.81 71 PRO B CA 1
ATOM 1324 C C . PRO B 1 71 ? 10.039 4.391 5.98 1 95.81 71 PRO B C 1
ATOM 1326 O O . PRO B 1 71 ? 9.891 5.023 4.934 1 95.81 71 PRO B O 1
ATOM 1329 N N . GLY B 1 72 ? 9.055 4.32 6.809 1 96.19 72 GLY B N 1
ATOM 1330 C CA . GLY B 1 72 ? 7.848 5.129 6.754 1 96.19 72 GLY B CA 1
ATOM 1331 C C . GLY B 1 72 ? 6.711 4.449 6.02 1 96.19 72 GLY B C 1
ATOM 1332 O O . GLY B 1 72 ? 5.602 4.988 5.945 1 96.19 72 GLY B O 1
ATOM 1333 N N . LEU B 1 73 ? 6.965 3.281 5.469 1 96.69 73 LEU B N 1
ATOM 1334 C CA . LEU B 1 73 ? 5.91 2.574 4.75 1 96.69 73 LEU B CA 1
ATOM 1335 C C . LEU B 1 73 ? 6.027 1.067 4.961 1 96.69 73 LEU B C 1
ATOM 1337 O O . LEU B 1 73 ? 7.125 0.511 4.91 1 96.69 73 LEU B O 1
ATOM 1341 N N . SER B 1 74 ? 4.938 0.413 5.266 1 97.44 74 SER B N 1
ATOM 1342 C CA . SER B 1 74 ? 4.793 -1.039 5.242 1 97.44 74 SER B CA 1
ATOM 1343 C C . SER B 1 74 ? 3.475 -1.452 4.598 1 97.44 74 SER B C 1
ATOM 1345 O O . SER B 1 74 ? 2.43 -0.858 4.871 1 97.44 74 SER B O 1
ATOM 1347 N N . MET B 1 75 ? 3.613 -2.424 3.705 1 97.44 75 MET B N 1
ATOM 1348 C CA . MET B 1 75 ? 2.426 -2.963 3.051 1 97.44 75 MET B CA 1
ATOM 1349 C C . MET B 1 75 ? 2.518 -4.48 2.916 1 97.44 75 MET B C 1
ATOM 1351 O O . MET B 1 75 ? 3.549 -5.008 2.498 1 97.44 75 MET B O 1
ATOM 1355 N N . ARG B 1 76 ? 1.428 -5.098 3.289 1 97.81 76 ARG B N 1
ATOM 1356 C CA . ARG B 1 76 ? 1.271 -6.531 3.059 1 97.81 76 ARG B CA 1
ATOM 1357 C C . ARG B 1 76 ? -0.055 -6.828 2.365 1 97.81 76 ARG B C 1
ATOM 1359 O O . ARG B 1 76 ? -1.104 -6.332 2.779 1 97.81 76 ARG B O 1
ATOM 1366 N N . GLN B 1 77 ? 0.037 -7.559 1.301 1 96.81 77 GLN B N 1
ATOM 1367 C CA . GLN B 1 77 ? -1.143 -8.078 0.619 1 96.81 77 GLN B CA 1
ATOM 1368 C C . GLN B 1 77 ? -1.023 -9.578 0.382 1 96.81 77 GLN B C 1
ATOM 1370 O O . GLN B 1 77 ? 0.027 -10.062 -0.042 1 96.81 77 GLN B O 1
ATOM 1375 N N . ASP B 1 78 ? -2.047 -10.234 0.762 1 97.81 78 ASP B N 1
ATOM 1376 C CA . ASP B 1 78 ? -2.027 -11.68 0.539 1 97.81 78 ASP B CA 1
ATOM 1377 C C . ASP B 1 78 ? -3.412 -12.195 0.156 1 97.81 78 ASP B C 1
ATOM 1379 O O . ASP B 1 78 ? -4.414 -11.508 0.37 1 97.81 78 ASP B O 1
ATOM 1383 N N . GLY B 1 79 ? -3.404 -13.328 -0.521 1 97.69 79 GLY B N 1
ATOM 1384 C CA . GLY B 1 79 ? -4.68 -13.93 -0.886 1 97.69 79 GLY B CA 1
ATOM 1385 C C . GLY B 1 79 ? -4.527 -15.242 -1.635 1 97.69 79 GLY B C 1
ATOM 1386 O O . GLY B 1 79 ? -3.41 -15.664 -1.942 1 97.69 79 GLY B O 1
ATOM 1387 N N . PRO B 1 80 ? -5.641 -15.891 -1.736 1 97.81 80 PRO B N 1
ATOM 1388 C CA . PRO B 1 80 ? -5.648 -17.078 -2.582 1 97.81 80 PRO B CA 1
ATOM 1389 C C . PRO B 1 80 ? -5.598 -16.75 -4.07 1 97.81 80 PRO B C 1
ATOM 1391 O O . PRO B 1 80 ? -5.879 -15.617 -4.469 1 97.81 80 PRO B O 1
ATOM 1394 N N . PHE B 1 81 ? -5.168 -17.703 -4.867 1 97.62 81 PHE B N 1
ATOM 1395 C CA . PHE B 1 81 ? -5.316 -17.578 -6.312 1 97.62 81 PHE B CA 1
ATOM 1396 C C . PHE B 1 81 ? -5.586 -18.938 -6.949 1 97.62 81 PHE B C 1
ATOM 1398 O O . PHE B 1 81 ? -5.336 -19.984 -6.332 1 97.62 81 PHE B O 1
ATOM 1405 N N . SER B 1 82 ? -6.172 -18.891 -8.094 1 97.38 82 SER B N 1
ATOM 1406 C CA . SER B 1 82 ? -6.375 -20.047 -8.977 1 97.38 82 SER B CA 1
ATOM 1407 C C . SER B 1 82 ? -6.172 -19.656 -10.438 1 97.38 82 SER B C 1
ATOM 1409 O O . SER B 1 82 ? -6.73 -18.672 -10.914 1 97.38 82 SER B O 1
ATOM 1411 N N . ALA B 1 83 ? -5.332 -20.406 -11.117 1 96.44 83 ALA B N 1
ATOM 1412 C CA . ALA B 1 83 ? -5.004 -20.125 -12.516 1 96.44 83 ALA B CA 1
ATOM 1413 C C . ALA B 1 83 ? -5.211 -21.359 -13.383 1 96.44 83 ALA B C 1
ATOM 1415 O O . ALA B 1 83 ? -4.867 -22.484 -12.977 1 96.44 83 ALA B O 1
ATOM 1416 N N . ALA B 1 84 ? -5.789 -21.172 -14.523 1 96.44 84 ALA B N 1
ATOM 1417 C CA . ALA B 1 84 ? -5.895 -22.25 -15.523 1 96.44 84 ALA B CA 1
ATOM 1418 C C . ALA B 1 84 ? -4.57 -22.438 -16.266 1 96.44 84 ALA B C 1
ATOM 1420 O O . ALA B 1 84 ? -3.695 -21.562 -16.219 1 96.44 84 ALA B O 1
ATOM 1421 N N . ALA B 1 85 ? -4.438 -23.641 -16.891 1 95.12 85 ALA B N 1
ATOM 1422 C CA . ALA B 1 85 ? -3.252 -23.906 -17.703 1 95.12 85 ALA B CA 1
ATOM 1423 C C . ALA B 1 85 ? -3.07 -22.844 -18.781 1 95.12 85 ALA B C 1
ATOM 1425 O O . ALA B 1 85 ? -4.02 -22.484 -19.484 1 95.12 85 ALA B O 1
ATOM 1426 N N . GLY B 1 86 ? -1.821 -22.25 -18.859 1 95.38 86 GLY B N 1
ATOM 1427 C CA . GLY B 1 86 ? -1.485 -21.266 -19.875 1 95.38 86 GLY B CA 1
ATOM 1428 C C . GLY B 1 86 ? -1.869 -19.859 -19.484 1 95.38 86 GLY B C 1
ATOM 1429 O O . GLY B 1 86 ? -1.614 -18.906 -20.234 1 95.38 86 GLY B O 1
ATOM 1430 N N . GLU B 1 87 ? -2.443 -19.688 -18.297 1 96.5 87 GLU B N 1
ATOM 1431 C CA . GLU B 1 87 ? -2.945 -18.375 -17.875 1 96.5 87 GLU B CA 1
ATOM 1432 C C . GLU B 1 87 ? -1.864 -17.594 -17.141 1 96.5 87 GLU B C 1
ATOM 1434 O O . GLU B 1 87 ? -1.056 -18.156 -16.406 1 96.5 87 GLU B O 1
ATOM 1439 N N . THR B 1 88 ? -1.772 -16.297 -17.406 1 97.12 88 THR B N 1
ATOM 1440 C CA . THR B 1 88 ? -0.998 -15.336 -16.625 1 97.12 88 THR B CA 1
ATOM 1441 C C . THR B 1 88 ? -1.917 -14.469 -15.773 1 97.12 88 THR B C 1
ATOM 1443 O O . THR B 1 88 ? -2.809 -13.797 -16.297 1 97.12 88 THR B O 1
ATOM 1446 N N . LEU B 1 89 ? -1.69 -14.477 -14.43 1 97 89 LEU B N 1
ATOM 1447 C CA . LEU B 1 89 ? -2.535 -13.758 -13.477 1 97 89 LEU B CA 1
ATOM 1448 C C . LEU B 1 89 ? -1.787 -12.578 -12.867 1 97 89 LEU B C 1
ATOM 1450 O O . LEU B 1 89 ? -0.633 -12.719 -12.461 1 97 89 LEU B O 1
ATOM 1454 N N . LEU B 1 90 ? -2.477 -11.461 -12.93 1 97.19 90 LEU B N 1
ATOM 1455 C CA . LEU B 1 90 ? -2.092 -10.359 -12.055 1 97.19 90 LEU B CA 1
ATOM 1456 C C . LEU B 1 90 ? -2.713 -10.516 -10.672 1 97.19 90 LEU B C 1
ATOM 1458 O O . LEU B 1 90 ? -3.922 -10.352 -10.508 1 97.19 90 LEU B O 1
ATOM 1462 N N . LEU B 1 91 ? -1.84 -10.805 -9.727 1 95.5 91 LEU B N 1
ATOM 1463 C CA . LEU B 1 91 ? -2.32 -11.07 -8.367 1 95.5 91 LEU B CA 1
ATOM 1464 C C . LEU B 1 91 ? -2.594 -9.766 -7.629 1 95.5 91 LEU B C 1
ATOM 1466 O O . LEU B 1 91 ? -3.461 -9.711 -6.754 1 95.5 91 LEU B O 1
ATOM 1470 N N . GLY B 1 92 ? -1.806 -8.773 -7.949 1 92.75 92 GLY B N 1
ATOM 1471 C CA . GLY B 1 92 ? -1.918 -7.477 -7.305 1 92.75 92 GLY B CA 1
ATOM 1472 C C . GLY B 1 92 ? -1.061 -6.41 -7.961 1 92.75 92 GLY B C 1
ATOM 1473 O O . GLY B 1 92 ? -0.053 -6.723 -8.594 1 92.75 92 GLY B O 1
ATOM 1474 N N . GLU B 1 93 ? -1.612 -5.148 -7.828 1 91.25 93 GLU B N 1
ATOM 1475 C CA . GLU B 1 93 ? -0.874 -3.975 -8.289 1 91.25 93 GLU B CA 1
ATOM 1476 C C . GLU B 1 93 ? -0.907 -2.859 -7.25 1 91.25 93 GLU B C 1
ATOM 1478 O O . GLU B 1 93 ? -1.95 -2.592 -6.652 1 91.25 93 GLU B O 1
ATOM 1483 N N . ALA B 1 94 ? 0.248 -2.395 -7.004 1 92.94 94 ALA B N 1
ATOM 1484 C CA . ALA B 1 94 ? 0.353 -1.281 -6.062 1 92.94 94 ALA B CA 1
ATOM 1485 C C . ALA B 1 94 ? 1.274 -0.192 -6.602 1 92.94 94 ALA B C 1
ATOM 1487 O O . ALA B 1 94 ? 2.326 -0.487 -7.176 1 92.94 94 ALA B O 1
ATOM 1488 N N . THR B 1 95 ? 0.826 1.037 -6.488 1 92.19 95 THR B N 1
ATOM 1489 C CA . THR B 1 95 ? 1.701 2.178 -6.73 1 92.19 95 THR B CA 1
ATOM 1490 C C . THR B 1 95 ? 2.066 2.871 -5.422 1 92.19 95 THR B C 1
ATOM 1492 O O . THR B 1 95 ? 1.207 3.463 -4.766 1 92.19 95 THR B O 1
ATOM 1495 N N . VAL B 1 96 ? 3.26 2.74 -4.938 1 89.75 96 VAL B N 1
ATOM 1496 C CA . VAL B 1 96 ? 3.695 3.26 -3.645 1 89.75 96 VAL B CA 1
ATOM 1497 C C . VAL B 1 96 ? 5.059 3.932 -3.789 1 89.75 96 VAL B C 1
ATOM 1499 O O . VAL B 1 96 ? 5.656 4.355 -2.799 1 89.75 96 VAL B O 1
ATOM 1502 N N . GLY B 1 97 ? 5.609 4.164 -4.836 1 84.75 97 GLY B N 1
ATOM 1503 C CA . GLY B 1 97 ? 6.945 4.699 -5.039 1 84.75 97 GLY B CA 1
ATOM 1504 C C . GLY B 1 97 ? 8.031 3.645 -4.93 1 84.75 97 GLY B C 1
ATOM 1505 O O . GLY B 1 97 ? 7.781 2.461 -5.164 1 84.75 97 GLY B O 1
ATOM 1506 N N . ASP B 1 98 ? 9.305 4.094 -4.699 1 86.12 98 ASP B N 1
ATOM 1507 C CA . ASP B 1 98 ? 10.438 3.184 -4.578 1 86.12 98 ASP B CA 1
ATOM 1508 C C . ASP B 1 98 ? 10.469 2.525 -3.199 1 86.12 98 ASP B C 1
ATOM 1510 O O . ASP B 1 98 ? 10.312 3.199 -2.18 1 86.12 98 ASP B O 1
ATOM 1514 N N . VAL B 1 99 ? 10.57 1.177 -3.219 1 92.12 99 VAL B N 1
ATOM 1515 C CA . VAL B 1 99 ? 10.648 0.41 -1.979 1 92.12 99 VAL B CA 1
ATOM 1516 C C . VAL B 1 99 ? 11.812 -0.567 -2.043 1 92.12 99 VAL B C 1
ATOM 1518 O O . VAL B 1 99 ? 11.852 -1.452 -2.9 1 92.12 99 VAL B O 1
ATOM 1521 N N . PRO B 1 100 ? 12.773 -0.359 -1.133 1 93.12 100 PRO B N 1
ATOM 1522 C CA . PRO B 1 100 ? 13.906 -1.288 -1.112 1 93.12 100 PRO B CA 1
ATOM 1523 C C . PRO B 1 100 ? 13.531 -2.662 -0.559 1 93.12 100 PRO B C 1
ATOM 1525 O O . PRO B 1 100 ? 14.188 -3.658 -0.881 1 93.12 100 PRO B O 1
ATOM 1528 N N . GLY B 1 101 ? 12.516 -2.719 0.291 1 96.44 101 GLY B N 1
ATOM 1529 C CA . GLY B 1 101 ? 12.031 -3.984 0.817 1 96.44 101 GLY B CA 1
ATOM 1530 C C . GLY B 1 101 ? 10.828 -4.516 0.073 1 96.44 101 GLY B C 1
ATOM 1531 O O . GLY B 1 101 ? 9.688 -4.191 0.417 1 96.44 101 GLY B O 1
ATOM 1532 N N . ALA B 1 102 ? 11.172 -5.297 -0.99 1 97.19 102 ALA B N 1
ATOM 1533 C CA . ALA B 1 102 ? 10.078 -5.883 -1.761 1 97.19 102 ALA B CA 1
ATOM 1534 C C . ALA B 1 102 ? 10.25 -7.391 -1.897 1 97.19 102 ALA B C 1
ATOM 1536 O O . ALA B 1 102 ? 11.344 -7.879 -2.172 1 97.19 102 ALA B O 1
ATOM 1537 N N . SER B 1 103 ? 9.141 -8.07 -1.658 1 98 103 SER B N 1
ATOM 1538 C CA . SER B 1 103 ? 9.188 -9.508 -1.88 1 98 103 SER B CA 1
ATOM 1539 C C . SER B 1 103 ? 7.812 -10.055 -2.26 1 98 103 SER B C 1
ATOM 1541 O O . SER B 1 103 ? 6.785 -9.5 -1.856 1 98 103 SER B O 1
ATOM 1543 N N . LEU B 1 104 ? 7.844 -11.102 -3.045 1 98 104 LEU B N 1
ATOM 1544 C CA . LEU B 1 104 ? 6.676 -11.898 -3.416 1 98 104 LEU B CA 1
ATOM 1545 C C . LEU B 1 104 ? 6.949 -13.391 -3.215 1 98 104 LEU B C 1
ATOM 1547 O O . LEU B 1 104 ? 8 -13.891 -3.617 1 98 104 LEU B O 1
ATOM 1551 N N . SER B 1 105 ? 6.027 -14.008 -2.508 1 98.25 105 SER B N 1
ATOM 1552 C CA . SER B 1 105 ? 6.086 -15.461 -2.414 1 98.25 105 SER B CA 1
ATOM 1553 C C . SER B 1 105 ? 4.75 -16.094 -2.797 1 98.25 105 SER B C 1
ATOM 1555 O O . SER B 1 105 ? 3.701 -15.453 -2.686 1 98.25 105 SER B O 1
ATOM 1557 N N . ILE B 1 106 ? 4.879 -17.297 -3.316 1 98 106 ILE B N 1
ATOM 1558 C CA . ILE B 1 106 ? 3.672 -18.078 -3.578 1 98 106 ILE B CA 1
ATOM 1559 C C . ILE B 1 106 ? 3.764 -19.438 -2.875 1 98 106 ILE B C 1
ATOM 1561 O O . ILE B 1 106 ? 4.859 -19.953 -2.646 1 98 106 ILE B O 1
ATOM 1565 N N . THR B 1 107 ? 2.676 -19.906 -2.453 1 97.62 107 THR B N 1
ATOM 1566 C CA . THR B 1 107 ? 2.553 -21.25 -1.876 1 97.62 107 THR B CA 1
ATOM 1567 C C . THR B 1 107 ? 1.626 -22.109 -2.719 1 97.62 107 THR B C 1
ATOM 1569 O O . THR B 1 107 ? 0.473 -21.75 -2.961 1 97.62 107 THR B O 1
ATOM 1572 N N . VAL B 1 108 ? 2.168 -23.141 -3.195 1 95.88 108 VAL B N 1
ATOM 1573 C CA . VAL B 1 108 ? 1.44 -24.141 -3.98 1 95.88 108 VAL B CA 1
ATOM 1574 C C . VAL B 1 108 ? 1.687 -25.531 -3.41 1 95.88 108 VAL B C 1
ATOM 1576 O O . VAL B 1 108 ? 2.836 -25.922 -3.207 1 95.88 108 VAL B O 1
ATOM 1579 N N . GLY B 1 109 ? 0.563 -26.234 -3.16 1 93.19 109 GLY B N 1
ATOM 1580 C CA . GLY B 1 109 ? 0.724 -27.594 -2.641 1 93.19 109 GLY B CA 1
ATOM 1581 C C . GLY B 1 109 ? 1.497 -27.641 -1.336 1 93.19 109 GLY B C 1
ATOM 1582 O O . GLY B 1 109 ? 2.311 -28.547 -1.123 1 93.19 109 GLY B O 1
ATOM 1583 N N . GLY B 1 110 ? 1.344 -26.672 -0.631 1 94.38 110 GLY B N 1
ATOM 1584 C CA . GLY B 1 110 ? 1.974 -26.641 0.679 1 94.38 110 GLY B CA 1
ATOM 1585 C C . GLY B 1 110 ? 3.426 -26.203 0.631 1 94.38 110 GLY B C 1
ATOM 1586 O O . GLY B 1 110 ? 4.074 -26.062 1.671 1 94.38 110 GLY B O 1
ATOM 1587 N N . ARG B 1 111 ? 3.898 -25.938 -0.559 1 95.5 111 ARG B N 1
ATOM 1588 C CA . ARG B 1 111 ? 5.277 -25.484 -0.718 1 95.5 111 ARG B CA 1
ATOM 1589 C C . ARG B 1 111 ? 5.332 -24.016 -1.085 1 95.5 111 ARG B C 1
ATOM 1591 O O . ARG B 1 111 ? 4.57 -23.547 -1.938 1 95.5 111 ARG B O 1
ATOM 1598 N N . THR B 1 112 ? 6.188 -23.312 -0.393 1 96.94 112 THR B N 1
ATOM 1599 C CA . THR B 1 112 ? 6.32 -21.875 -0.625 1 96.94 112 THR B CA 1
ATOM 1600 C C . THR B 1 112 ? 7.574 -21.578 -1.445 1 96.94 112 THR B C 1
ATOM 1602 O O . THR B 1 112 ? 8.633 -22.156 -1.206 1 96.94 112 THR B O 1
ATOM 1605 N N . ARG B 1 113 ? 7.434 -20.688 -2.434 1 96.25 113 ARG B N 1
ATOM 1606 C CA . ARG B 1 113 ? 8.539 -20.25 -3.275 1 96.25 113 ARG B CA 1
ATOM 1607 C C . ARG B 1 113 ? 8.594 -18.719 -3.352 1 96.25 113 ARG B C 1
ATOM 1609 O O . ARG B 1 113 ? 7.559 -18.062 -3.447 1 96.25 113 ARG B O 1
ATOM 1616 N N . ASP B 1 114 ? 9.789 -18.219 -3.271 1 97.44 114 ASP B N 1
ATOM 1617 C CA . ASP B 1 114 ? 10.016 -16.797 -3.492 1 97.44 114 ASP B CA 1
ATOM 1618 C C . ASP B 1 114 ? 10.07 -16.469 -4.984 1 97.44 114 ASP B C 1
ATOM 1620 O O . ASP B 1 114 ? 10.656 -17.219 -5.766 1 97.44 114 ASP B O 1
ATOM 1624 N N . CYS B 1 115 ? 9.5 -15.383 -5.281 1 97.44 115 CYS B N 1
ATOM 1625 C CA . CYS B 1 115 ? 9.445 -14.953 -6.672 1 97.44 115 CYS B CA 1
ATOM 1626 C C . CYS B 1 115 ? 10.484 -13.875 -6.949 1 97.44 115 CYS B C 1
ATOM 1628 O O . CYS B 1 115 ? 10.703 -12.984 -6.121 1 97.44 115 CYS B O 1
ATOM 1630 N N . PRO B 1 116 ? 11.133 -13.914 -8.062 1 96.56 116 PRO B N 1
ATOM 1631 C CA . PRO B 1 116 ? 12.141 -12.906 -8.367 1 96.56 116 PRO B CA 1
ATOM 1632 C C . PRO B 1 116 ? 11.539 -11.531 -8.656 1 96.56 116 PRO B C 1
ATOM 1634 O O . PRO B 1 116 ? 10.398 -11.445 -9.125 1 96.56 116 PRO B O 1
ATOM 1637 N N . ILE B 1 117 ? 12.242 -10.445 -8.328 1 94.25 117 ILE B N 1
ATOM 1638 C CA . ILE B 1 117 ? 11.898 -9.086 -8.727 1 94.25 117 ILE B CA 1
ATOM 1639 C C . ILE B 1 117 ? 12.469 -8.805 -10.117 1 94.25 117 ILE B C 1
ATOM 1641 O O . ILE B 1 117 ? 13.656 -9.023 -10.367 1 94.25 117 ILE B O 1
ATOM 1645 N N . GLU B 1 118 ? 11.656 -8.344 -11.008 1 91.19 118 GLU B N 1
ATOM 1646 C CA . GLU B 1 118 ? 12.102 -7.996 -12.359 1 91.19 118 GLU B CA 1
ATOM 1647 C C . GLU B 1 118 ? 12 -6.492 -12.602 1 91.19 118 GLU B C 1
ATOM 1649 O O . GLU B 1 118 ? 10.984 -5.875 -12.289 1 91.19 118 GLU B O 1
ATOM 1654 N N . ARG B 1 119 ? 13.203 -5.898 -12.922 1 81.69 119 ARG B N 1
ATOM 1655 C CA . ARG B 1 119 ? 13.273 -4.461 -13.164 1 81.69 119 ARG B CA 1
ATOM 1656 C C . ARG B 1 119 ? 13.203 -4.156 -14.656 1 81.69 119 ARG B C 1
ATOM 1658 O O . ARG B 1 119 ? 13.664 -4.945 -15.477 1 81.69 119 ARG B O 1
#

InterPro domains:
  IPR047726 Chaperone CsgH domain [NF041112] (44-116)
  IPR048632 CsgH-like [PF21112] (49-115)
  IPR053722 Curli assembly CsgC/AgfC domain-containing protein [G3DSA:2.60.40.2420] (40-119)

Radius of gyration: 47.48 Å; Cα contacts (8 Å, |Δi|>4): 445; chains: 2; bounding box: 43×219×108 Å

pLDDT: mean 77.52, std 26.25, range [31.95, 98.5]

Secondary structure (DSSP, 8-state):
---------------------------------------EEEEEEETTEEEEEEE-SS-EEEEEEEEEEETTEEEEEEEEEEE-TT-EEEEEEEE----SEEEEEEEETTEEEEEPEE-/----------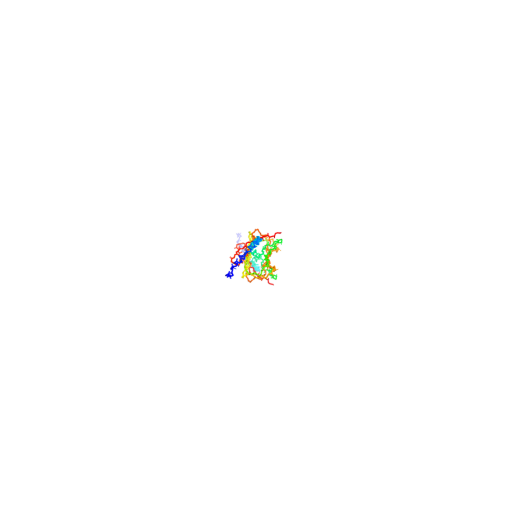-----------------------------EEEEEEETTEEEEEEE-SS-EEEEEEEEEEETTEEEEEEEEEEE-TT-EEEEEEEE----SEEEEEEEETTEEEEEPEE-

Sequence (238 aa):
MTPVTTSTLAVLSLLGACAAPATVPDTAQPEAARAAIGPDCRLERDGGTWRAIVAADAAVSGSYALDLSRPGLSMRQDGPFSAAAGETLLLGEATVGDVPGASLSITVGGRTRDCPIERMTPVTTSTLAVLSLLGACAAPATVPDTAQPEAARAAIGPDCRLERDGGTWRAIVAADAAVSGSYALDLSRPGLSMRQDGPFSAAAGETLLLGEATVGDVPGASLSITVGGRTRDCPIER

Organism: NCBI:txid1123501

Nearest PDB structures (foldseek):
  7lk7-assembly1_A  TM=4.347E-01  e=4.667E-02  Phocaeicola plebeius DSM 17135
  7snk-assembly1_A  TM=4.679E-01  e=1.741E-01  Phocaeicola plebeius DSM 17135
  7lnp-assembly3_D  TM=3.859E-01  e=1.122E-01  Phocaeicola plebeius DSM 17135
  7lnp-assembly2_C  TM=4.304E-01  e=2.555E-01  Phocaeicola plebeius DSM 17135
  7lnp-assembly4_E  TM=4.286E-01  e=2.555E-01  Phocaeicola plebeius DSM 17135

Foldseek 3Di:
DPDDDPPPPPPPPPPPPPPPPPDDPPPPPPPPPPPLPAWAWEWEDDFQKIWTKTFAQAWFKWKKWKWFDDVPDTDIDMDIDTDHHGDMDTPDMDRDGDTPDIWMWIDTPNDIDTHYYDD/DPPDPPVPPPPPPPPPPPPPPDDPPPPPPPPPPPVLPAWAWEWEDDFQKIWTKTFAQAWFKWKKWKWFDDVPDTDIDMDIDTDHHGDMDTPDMDRDGDTPDIWMWIDTPNDIDTHYYDD

Solvent-accessible surface area (backbone atoms only — not comparable to full-atom values): 14027 Å² total; per-residue (Å²): 132,78,84,77,71,85,74,77,78,78,78,78,78,76,77,76,76,78,75,72,80,73,76,74,72,77,74,71,65,70,75,65,72,65,67,76,74,60,60,50,50,34,30,38,48,57,86,34,34,38,37,36,35,37,36,18,77,46,66,46,58,37,36,39,42,39,39,41,28,44,96,47,35,40,33,40,36,39,47,76,50,73,38,51,56,70,34,74,42,77,78,44,62,38,36,69,47,86,50,87,41,66,49,34,35,38,32,45,91,90,40,73,45,78,30,54,76,45,117,134,76,82,75,77,76,75,76,76,77,78,79,78,78,79,75,77,78,77,74,79,76,76,73,75,76,75,70,64,70,75,66,72,66,67,77,73,60,61,50,50,34,31,39,49,58,86,32,33,38,35,37,36,39,36,19,78,46,66,44,58,35,33,41,40,37,38,41,28,44,96,48,35,41,34,40,36,40,47,76,49,75,39,50,56,69,35,73,44,79,76,44,61,39,36,69,47,86,52,87,41,65,49,35,35,38,33,45,91,90,41,75,46,78,31,53,76,45,119